Protein AF-A0A7J6IJ84-F1 (afdb_monomer)

Organism: Colletotrichum fructicola (strain Nara gc5) (NCBI:txid1213859)

Sequence (277 aa):
MRTGLDLTNAESTLRRLGTISDIAAVTHVYFVAYTGHGTTPENLVELNSAIVDNALMAVNVLCPNVNFVSLQTGGKGYGMVGHGWPPAPWKETLPRIPEPYASKIFYYAQHYVVARHAAASSWKWAEIRPSFLDLVARFHIHVSLHPEDTNGRAFNVGDGEPVSWQMKWPLVCNYFGLEGVGPQEQATGQAYGIDWLMAQKDSWPVWVAAHGLQPNAMDDVQWDILVTTLATPIRIDYDLTASREIEFCETLEPGKGYTLAFGRLQEANFLPDGRGN

Nearest PDB structures (foldseek):
  2v6g-assembly1_A  TM=8.652E-01  e=2.480E-13  Digitalis lanata
  2v6f-assembly1_A  TM=8.641E-01  e=3.935E-13  Digitalis lanata
  5mlh-assembly1_A  TM=8.598E-01  e=9.351E-13  Plantago major
  6el3-assembly3_B  TM=8.187E-01  e=3.506E-13  Arabidopsis thaliana
  5mlr-assembly1_A-2  TM=8.465E-01  e=1.178E-12  Plantago major

Foldseek 3Di:
DPPDQDLQDLVSLLVVCLPDPPSQVDAEAEAPDADDPPHALLVRLVRRLSSLLSNLVSCVVRHQNHAEYEAEDADCQQHDDPQDHDDDPDEQPHDGDDPPRRSSRSSVSSLVSVVVSVVVDNHFYEYEHEDPFDCRVVLSVLLRVCRVLGGPYYAYDHQDFDDDCQVQQCLLQVLLVHGGHGDDPPDAQDDPDPVVVVVCVVVVQVVLVVQVADNCLPPPDPVVVVSCVVRPPDRHHYDRVSVVVSVNPHHDDRNVRVSVVQVVCCVRRSHHDSPDD

Solvent-accessible surface area (backbone atoms only — not comparable to full-atom values): 16043 Å² total; per-residue (Å²): 130,86,89,70,85,57,38,87,39,48,68,59,31,34,55,55,56,69,68,44,83,68,41,48,70,36,36,71,45,79,47,80,75,81,61,59,86,94,56,55,47,68,54,24,24,54,52,35,29,45,29,52,45,25,49,50,57,31,41,70,72,53,21,83,51,44,48,31,40,39,39,54,64,29,66,63,61,59,24,54,70,93,74,50,71,68,76,63,59,46,47,78,85,58,72,68,55,60,81,86,36,37,83,42,36,30,53,59,43,33,51,51,49,52,52,56,52,39,77,76,48,90,31,39,34,34,38,38,29,42,52,103,44,70,53,49,67,60,46,54,54,52,50,61,76,39,48,92,85,29,49,81,38,64,35,39,44,55,36,56,82,80,77,56,65,64,68,30,42,34,53,54,28,46,66,64,78,39,88,43,75,62,85,60,98,84,70,78,68,68,68,79,61,58,71,61,56,59,71,43,53,89,50,44,63,60,53,32,59,76,61,67,33,44,96,52,51,79,72,82,54,69,60,66,57,54,45,52,61,70,28,47,96,70,76,87,31,70,43,47,62,71,33,42,74,73,67,56,74,75,65,53,62,87,39,44,54,57,55,54,50,50,50,55,30,32,79,66,25,53,38,71,73,67,86,74,133

InterPro domains:
  IPR036291 NAD(P)-binding domain superfamily [SSF51735] (5-181)
  IPR055222 PRISE-like, Rossmann-fold domain [PF22917] (19-131)
  IPR055222 PRISE-like, Rossmann-fold domain [PF22917] (133-220)

Structure (mmCIF, N/CA/C/O backbone):
data_AF-A0A7J6IJ84-F1
#
_entry.id   AF-A0A7J6IJ84-F1
#
loop_
_atom_site.group_PDB
_atom_site.id
_atom_site.type_symbol
_atom_site.label_atom_id
_atom_site.label_alt_id
_atom_site.label_comp_id
_atom_site.label_asym_id
_atom_site.label_entity_id
_atom_site.label_seq_id
_atom_site.pdbx_PDB_ins_code
_atom_site.Cartn_x
_atom_site.Cartn_y
_atom_site.Cartn_z
_atom_site.occupancy
_atom_site.B_iso_or_equiv
_atom_site.auth_seq_id
_atom_site.auth_comp_id
_atom_site.auth_asym_id
_atom_site.auth_atom_id
_atom_site.pdbx_PDB_model_num
ATOM 1 N N . MET A 1 1 ? 0.847 -19.154 17.399 1.00 30.42 1 MET A N 1
ATOM 2 C CA . MET A 1 1 ? 1.884 -19.241 16.345 1.00 30.42 1 MET A CA 1
ATOM 3 C C . MET A 1 1 ? 1.556 -18.204 15.289 1.00 30.42 1 MET A C 1
ATOM 5 O O . MET A 1 1 ? 0.508 -18.324 14.672 1.00 30.42 1 MET A O 1
ATOM 9 N N . ARG A 1 2 ? 2.392 -17.174 15.101 1.00 37.25 2 ARG A N 1
ATOM 10 C CA . ARG A 1 2 ? 2.277 -16.320 13.911 1.00 37.25 2 ARG A CA 1
ATOM 11 C C . ARG A 1 2 ? 2.669 -17.195 12.719 1.00 37.25 2 ARG A C 1
ATOM 13 O O . ARG A 1 2 ? 3.805 -17.641 12.642 1.00 37.25 2 ARG A O 1
ATOM 20 N N . THR A 1 3 ? 1.721 -17.499 11.842 1.00 49.09 3 THR A N 1
ATOM 21 C CA . THR A 1 3 ? 1.915 -18.311 10.625 1.00 49.09 3 THR A CA 1
ATOM 22 C C . THR A 1 3 ? 2.641 -17.547 9.508 1.00 49.09 3 THR A C 1
ATOM 24 O O . THR A 1 3 ? 2.781 -18.066 8.400 1.00 49.09 3 THR A O 1
ATOM 27 N N . GLY A 1 4 ? 3.095 -16.324 9.798 1.00 68.19 4 GLY A N 1
ATOM 28 C CA . GLY A 1 4 ? 3.658 -15.384 8.841 1.00 68.19 4 GLY A CA 1
ATOM 29 C C . GLY A 1 4 ? 5.046 -15.763 8.331 1.00 68.19 4 GLY A C 1
ATOM 30 O O . GLY A 1 4 ? 5.850 -16.391 9.019 1.00 68.19 4 GLY A O 1
ATOM 31 N N . LEU A 1 5 ? 5.303 -15.353 7.094 1.00 86.12 5 LEU A N 1
ATOM 32 C CA . LEU A 1 5 ? 6.609 -15.346 6.455 1.00 86.12 5 LEU A CA 1
ATOM 33 C C . LEU A 1 5 ? 7.442 -14.188 7.025 1.00 86.12 5 LEU A C 1
ATOM 35 O O . LEU A 1 5 ? 7.018 -13.038 6.950 1.00 86.12 5 LEU A O 1
ATOM 39 N N . ASP A 1 6 ? 8.616 -14.488 7.579 1.00 90.50 6 ASP A N 1
ATOM 40 C CA . ASP A 1 6 ? 9.581 -13.465 7.989 1.00 90.50 6 ASP A CA 1
ATOM 41 C C . ASP A 1 6 ? 10.510 -13.125 6.820 1.00 90.50 6 ASP A C 1
ATOM 43 O O . ASP A 1 6 ? 11.394 -13.908 6.467 1.00 90.50 6 ASP A O 1
ATOM 47 N N . LEU A 1 7 ? 10.289 -11.950 6.229 1.00 95.56 7 LEU A N 1
ATOM 48 C CA . LEU A 1 7 ? 11.057 -11.446 5.093 1.00 95.56 7 LEU A CA 1
ATOM 49 C C . LEU A 1 7 ? 12.418 -10.851 5.483 1.00 95.56 7 LEU A C 1
ATOM 51 O O . LEU A 1 7 ? 13.197 -10.488 4.605 1.00 95.56 7 LEU A O 1
ATOM 55 N N . THR A 1 8 ? 12.733 -10.725 6.776 1.00 95.00 8 THR A N 1
ATOM 56 C CA . THR A 1 8 ? 14.011 -10.141 7.226 1.00 95.00 8 THR A CA 1
ATOM 57 C C . THR A 1 8 ? 15.194 -11.096 7.053 1.00 95.00 8 THR A C 1
ATOM 5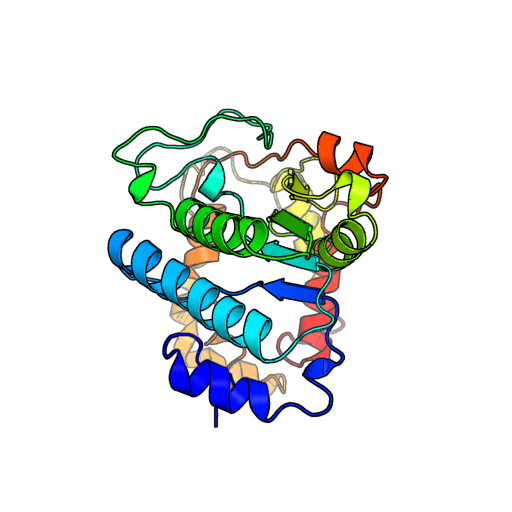9 O O . THR A 1 8 ? 16.344 -10.665 7.069 1.00 95.00 8 THR A O 1
ATOM 62 N N . ASN A 1 9 ? 14.929 -12.386 6.818 1.00 95.12 9 ASN A N 1
ATOM 63 C CA . ASN A 1 9 ? 15.944 -13.405 6.576 1.00 95.12 9 ASN A CA 1
ATOM 64 C C . ASN A 1 9 ? 15.787 -14.012 5.172 1.00 95.12 9 ASN A C 1
ATOM 66 O O . ASN A 1 9 ? 14.796 -14.689 4.888 1.00 95.12 9 ASN A O 1
ATOM 70 N N . ALA A 1 10 ? 16.785 -13.807 4.308 1.00 96.06 10 ALA A N 1
ATOM 71 C CA . ALA A 1 10 ? 16.756 -14.238 2.908 1.00 96.06 10 ALA A CA 1
ATOM 72 C C . ALA A 1 10 ? 16.593 -15.760 2.736 1.00 96.06 10 ALA A C 1
AT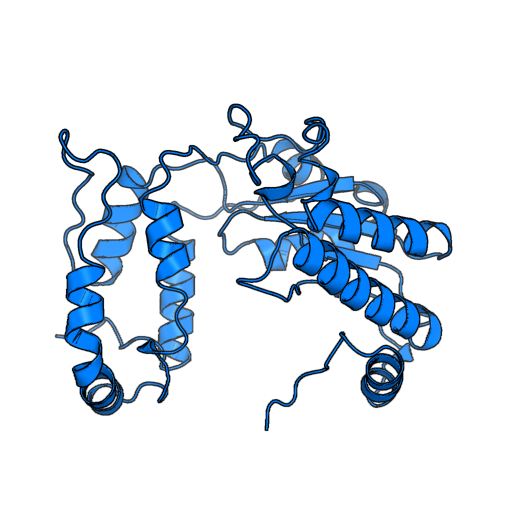OM 74 O O . ALA A 1 10 ? 15.757 -16.217 1.957 1.00 96.06 10 ALA A O 1
ATOM 75 N N . GLU A 1 11 ? 17.353 -16.559 3.492 1.00 95.31 11 GLU A N 1
ATOM 76 C CA . GLU A 1 11 ? 17.317 -18.025 3.399 1.00 95.31 11 GLU A CA 1
ATOM 77 C C . GLU A 1 11 ? 15.962 -18.575 3.859 1.00 95.31 11 GLU A C 1
ATOM 79 O O . GLU A 1 11 ? 15.348 -19.407 3.188 1.00 95.31 11 GLU A O 1
ATOM 84 N N . SER A 1 12 ? 15.459 -18.066 4.986 1.00 94.69 12 SER A N 1
ATOM 85 C CA . SER A 1 12 ? 14.139 -18.418 5.504 1.00 94.69 12 SER A CA 1
ATOM 86 C C . SER A 1 12 ? 13.035 -18.012 4.528 1.00 94.69 12 SER A C 1
ATOM 88 O O . SER A 1 12 ? 12.108 -18.795 4.311 1.00 94.69 12 SER A O 1
ATOM 90 N N . THR A 1 13 ? 13.165 -16.840 3.897 1.00 96.38 13 THR A N 1
ATOM 91 C CA . THR A 1 13 ? 12.233 -16.343 2.876 1.00 96.38 13 THR A CA 1
ATOM 92 C C . THR A 1 13 ? 12.157 -17.301 1.695 1.00 96.38 13 THR A C 1
ATOM 94 O O . THR A 1 13 ? 11.076 -17.810 1.394 1.00 96.38 13 THR A O 1
ATOM 97 N N . LEU A 1 14 ? 13.303 -17.618 1.082 1.00 97.19 14 LEU A N 1
ATOM 98 C CA . LEU A 1 14 ? 13.391 -18.547 -0.045 1.00 97.19 14 LEU A CA 1
ATOM 99 C C . LEU A 1 14 ? 12.825 -19.922 0.323 1.00 97.19 14 LEU A C 1
ATOM 101 O O . LEU A 1 14 ? 11.959 -20.449 -0.373 1.00 97.19 14 LEU A O 1
ATOM 105 N N . ARG A 1 15 ? 13.267 -20.487 1.452 1.00 95.94 15 ARG A N 1
ATOM 106 C CA . ARG A 1 15 ? 12.820 -21.805 1.911 1.00 95.94 15 ARG A CA 1
ATOM 107 C C . ARG A 1 15 ? 11.313 -21.840 2.130 1.00 95.94 15 ARG A C 1
ATOM 109 O O . ARG A 1 15 ? 10.662 -22.789 1.708 1.00 95.94 15 ARG A O 1
ATOM 116 N N . ARG A 1 16 ? 10.748 -20.838 2.811 1.00 95.00 16 ARG A N 1
ATOM 117 C CA . ARG A 1 16 ? 9.328 -20.824 3.180 1.00 95.00 16 ARG A CA 1
ATOM 118 C C . ARG A 1 16 ? 8.436 -20.560 1.973 1.00 95.00 16 ARG A C 1
ATOM 120 O O . ARG A 1 16 ? 7.440 -21.265 1.834 1.00 95.00 16 ARG A O 1
ATOM 127 N N . LEU A 1 17 ? 8.801 -19.633 1.087 1.00 94.88 17 LEU A N 1
ATOM 128 C CA . LEU A 1 17 ? 8.091 -19.441 -0.182 1.00 94.88 17 LEU A CA 1
ATOM 129 C C . LEU A 1 17 ? 8.137 -20.708 -1.047 1.00 94.88 17 LEU A C 1
ATOM 131 O O . LEU A 1 17 ? 7.118 -21.090 -1.611 1.00 94.88 17 LEU A O 1
ATOM 135 N N . GLY A 1 18 ? 9.263 -21.427 -1.055 1.00 95.44 18 GLY A N 1
ATOM 136 C CA . GLY A 1 18 ? 9.404 -22.699 -1.770 1.00 95.44 18 GLY A CA 1
ATOM 137 C C . GLY A 1 18 ? 8.496 -23.829 -1.268 1.00 95.44 18 GLY A C 1
ATOM 138 O O . GLY A 1 18 ? 8.329 -24.823 -1.966 1.00 95.44 18 GLY A O 1
ATOM 139 N N . THR A 1 19 ? 7.886 -23.694 -0.081 1.00 95.19 19 THR A N 1
ATOM 140 C CA . THR A 1 19 ? 6.898 -24.665 0.431 1.00 95.19 19 THR A CA 1
ATOM 141 C C . THR A 1 19 ? 5.471 -24.422 -0.061 1.00 95.19 19 THR A C 1
ATOM 143 O O . THR A 1 19 ? 4.598 -25.249 0.196 1.00 95.19 19 THR A O 1
ATOM 146 N N . ILE A 1 20 ? 5.212 -23.299 -0.736 1.00 94.56 20 ILE A N 1
ATOM 147 C CA . ILE A 1 20 ? 3.881 -22.964 -1.246 1.00 94.56 20 ILE A CA 1
ATOM 148 C C . ILE A 1 20 ? 3.584 -23.846 -2.462 1.00 94.56 20 ILE A C 1
ATOM 150 O O . ILE A 1 20 ? 4.351 -23.879 -3.426 1.00 94.56 20 ILE A O 1
ATOM 154 N N . SER A 1 21 ? 2.465 -24.571 -2.419 1.00 95.81 21 SER A N 1
ATOM 155 C CA . SER A 1 21 ? 1.984 -25.348 -3.563 1.00 95.81 21 SER A CA 1
ATOM 156 C C . SER A 1 21 ? 1.768 -24.436 -4.769 1.00 95.81 21 SER A C 1
ATOM 158 O O . SER A 1 21 ? 1.247 -23.333 -4.625 1.00 95.81 21 SER A O 1
ATOM 160 N N . ASP A 1 22 ? 2.197 -24.892 -5.944 1.00 96.81 22 ASP A N 1
ATOM 161 C CA . ASP A 1 22 ? 2.095 -24.153 -7.207 1.00 96.81 22 ASP A CA 1
ATOM 162 C C . ASP A 1 22 ? 2.795 -22.780 -7.215 1.00 96.81 22 ASP A C 1
ATOM 164 O O . ASP A 1 22 ? 2.470 -21.926 -8.036 1.00 96.81 22 ASP A O 1
ATOM 168 N N . ILE A 1 23 ? 3.813 -22.564 -6.365 1.00 97.31 23 ILE A N 1
ATOM 169 C CA . ILE A 1 23 ? 4.594 -21.310 -6.343 1.00 97.31 23 ILE A CA 1
ATOM 170 C C . ILE A 1 23 ? 5.151 -20.933 -7.727 1.00 97.31 23 ILE A C 1
ATOM 172 O O . ILE A 1 23 ? 5.167 -19.763 -8.099 1.00 97.31 23 ILE A O 1
ATOM 176 N N . ALA A 1 24 ? 5.515 -21.927 -8.541 1.00 98.00 24 ALA A N 1
ATOM 177 C CA . ALA A 1 24 ? 5.997 -21.705 -9.900 1.00 98.00 24 ALA A CA 1
ATOM 178 C C . ALA A 1 24 ? 4.923 -21.153 -10.859 1.00 98.00 24 ALA A C 1
ATOM 180 O O . ALA A 1 24 ? 5.267 -20.574 -11.888 1.00 98.00 24 ALA A O 1
ATOM 181 N N . ALA A 1 25 ? 3.633 -21.314 -10.543 1.00 98.31 25 ALA A N 1
ATOM 182 C CA . ALA A 1 25 ? 2.513 -20.790 -11.324 1.00 98.31 25 ALA A CA 1
ATOM 183 C C . ALA A 1 25 ? 2.189 -19.318 -11.006 1.00 98.31 25 ALA A C 1
ATOM 185 O O . ALA A 1 25 ? 1.337 -18.727 -11.671 1.00 98.31 25 ALA A O 1
ATOM 186 N N . VAL A 1 26 ? 2.849 -18.712 -10.010 1.00 98.38 26 VAL A N 1
ATOM 187 C CA . VAL A 1 26 ? 2.651 -17.298 -9.673 1.00 98.38 26 VAL A CA 1
ATOM 188 C C . VAL A 1 26 ? 3.003 -16.415 -10.868 1.00 98.38 26 VAL A C 1
ATOM 190 O O . VAL A 1 26 ? 4.100 -16.492 -11.415 1.00 98.38 26 VAL A O 1
ATOM 193 N N . THR A 1 27 ? 2.059 -15.549 -11.233 1.00 98.56 27 THR A N 1
ATOM 194 C CA . THR A 1 27 ? 2.197 -14.555 -12.307 1.00 98.56 27 THR A CA 1
ATOM 195 C C . THR A 1 27 ? 2.328 -13.134 -11.762 1.00 98.56 27 THR A C 1
ATOM 197 O O . THR A 1 27 ? 3.072 -12.328 -12.308 1.00 98.56 27 THR A O 1
ATOM 200 N N . HIS A 1 28 ? 1.671 -12.836 -10.643 1.00 98.62 28 HIS A N 1
ATOM 201 C CA . HIS A 1 28 ? 1.602 -11.493 -10.076 1.00 98.62 28 HIS A CA 1
ATOM 202 C C . HIS A 1 28 ? 2.098 -11.489 -8.633 1.00 98.62 28 HIS A C 1
ATOM 204 O O . HIS A 1 28 ? 1.720 -12.351 -7.838 1.00 98.62 28 HIS A O 1
ATOM 210 N N . VAL A 1 29 ? 2.903 -10.489 -8.281 1.00 98.38 29 VAL A N 1
ATOM 211 C CA . VAL A 1 29 ? 3.367 -10.260 -6.908 1.00 98.38 29 VAL A CA 1
ATOM 212 C C . VAL A 1 29 ? 2.874 -8.902 -6.427 1.00 98.38 29 VAL A C 1
ATOM 214 O O . VAL A 1 29 ? 3.169 -7.883 -7.041 1.00 98.38 29 VAL A O 1
ATOM 217 N N . TYR A 1 30 ? 2.164 -8.878 -5.300 1.00 98.31 30 TYR A N 1
ATOM 218 C CA . TYR A 1 30 ? 1.704 -7.650 -4.649 1.00 98.31 30 TYR A CA 1
ATOM 219 C C . TYR A 1 30 ? 2.480 -7.441 -3.349 1.00 98.31 30 TYR A C 1
ATOM 221 O O . TYR A 1 30 ? 2.213 -8.088 -2.337 1.00 98.31 30 TYR A O 1
ATOM 229 N N . PHE A 1 31 ? 3.469 -6.550 -3.376 1.00 98.06 31 PHE A N 1
ATOM 230 C CA . PHE A 1 31 ? 4.281 -6.218 -2.213 1.00 98.06 31 PHE A CA 1
ATOM 231 C C . PHE A 1 31 ? 3.631 -5.077 -1.420 1.00 98.06 31 PHE A C 1
ATOM 233 O O . PHE A 1 31 ? 3.810 -3.899 -1.728 1.00 98.06 31 PHE A O 1
ATOM 240 N N . VAL A 1 32 ? 2.860 -5.450 -0.394 1.00 96.38 32 VAL A N 1
ATOM 241 C CA . VAL A 1 32 ? 2.046 -4.551 0.452 1.00 96.38 32 VAL A CA 1
ATOM 242 C C . VAL A 1 32 ? 2.488 -4.583 1.923 1.00 96.38 32 VAL A C 1
ATOM 244 O O . VAL A 1 32 ? 1.669 -4.585 2.839 1.00 96.38 32 VAL A O 1
ATOM 247 N N . ALA A 1 33 ? 3.800 -4.659 2.162 1.00 94.19 33 ALA A N 1
ATOM 2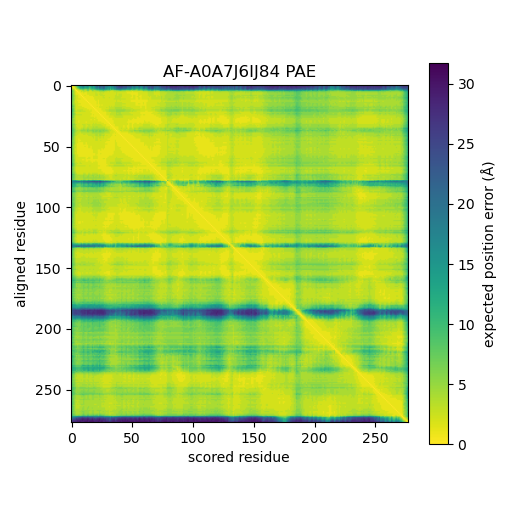48 C CA . ALA A 1 33 ? 4.372 -4.843 3.494 1.00 94.19 33 ALA A CA 1
ATOM 249 C C . ALA A 1 33 ? 5.448 -3.800 3.827 1.00 94.19 33 ALA A C 1
ATOM 251 O O . ALA A 1 33 ? 6.207 -3.356 2.966 1.00 94.19 33 ALA A O 1
ATOM 252 N N . TYR A 1 34 ? 5.540 -3.457 5.112 1.00 94.88 34 TYR A N 1
ATOM 253 C CA . TYR A 1 34 ? 6.659 -2.719 5.690 1.00 94.88 34 TYR A CA 1
ATOM 254 C C . TYR A 1 34 ? 6.896 -3.192 7.134 1.00 94.88 34 TYR A C 1
ATOM 256 O O . TYR A 1 34 ? 6.029 -3.827 7.736 1.00 94.88 34 TYR A O 1
ATOM 264 N N . THR A 1 35 ? 8.068 -2.902 7.693 1.00 94.50 35 THR A N 1
ATOM 265 C CA . THR A 1 35 ? 8.432 -3.246 9.076 1.00 94.50 35 THR A CA 1
ATOM 266 C C . THR A 1 35 ? 9.275 -2.148 9.731 1.00 94.50 35 THR A C 1
ATOM 268 O O . THR A 1 35 ? 9.622 -1.156 9.089 1.00 94.50 35 THR A O 1
ATOM 271 N N . GLY A 1 36 ? 9.596 -2.312 11.018 1.00 92.00 36 GLY A N 1
ATOM 272 C CA . GLY A 1 36 ? 10.430 -1.374 11.777 1.00 92.00 36 GLY A CA 1
ATOM 273 C C . GLY A 1 36 ? 9.679 -0.145 12.298 1.00 92.00 36 GLY A C 1
ATOM 274 O O . GLY A 1 36 ? 10.281 0.903 12.511 1.00 92.00 36 GLY A O 1
ATOM 275 N N . HIS A 1 37 ? 8.359 -0.231 12.493 1.00 87.81 37 HIS A N 1
ATOM 276 C CA . HIS A 1 37 ? 7.605 0.865 13.105 1.00 87.81 37 HIS A CA 1
ATOM 277 C C . HIS A 1 37 ? 8.227 1.264 14.459 1.00 87.81 37 HIS A C 1
ATOM 279 O O . HIS A 1 37 ? 8.562 0.405 15.273 1.00 87.81 37 HIS A O 1
ATOM 285 N N . GLY A 1 38 ? 8.394 2.570 14.686 1.00 85.38 38 GLY A N 1
ATOM 286 C CA . GLY A 1 38 ? 9.000 3.116 15.904 1.00 85.38 38 GLY A CA 1
ATOM 287 C C . GLY A 1 38 ? 10.536 3.130 15.938 1.00 85.38 38 GLY A C 1
ATOM 288 O O . GLY A 1 38 ? 11.101 3.612 16.916 1.00 85.38 38 GLY A O 1
ATOM 289 N N . THR A 1 39 ? 11.232 2.645 14.901 1.00 92.81 39 THR A N 1
ATOM 290 C CA . THR A 1 39 ? 12.703 2.735 14.817 1.00 92.81 39 THR A CA 1
ATOM 291 C C . THR A 1 39 ? 13.178 4.037 14.165 1.00 92.81 39 THR A C 1
ATOM 293 O O . THR A 1 39 ? 12.381 4.858 13.708 1.00 92.81 39 THR A O 1
ATOM 296 N N . THR A 1 40 ? 14.499 4.225 14.084 1.00 94.50 40 THR A N 1
ATOM 297 C CA . THR A 1 40 ? 15.101 5.358 13.369 1.00 94.50 40 THR A CA 1
ATOM 298 C C . THR A 1 40 ? 14.803 5.299 11.862 1.00 94.50 40 THR A C 1
ATOM 300 O O . THR A 1 40 ? 14.569 4.207 11.327 1.00 94.50 40 THR A O 1
ATOM 303 N N . PRO A 1 41 ? 14.824 6.442 11.149 1.00 93.94 41 PRO A N 1
ATOM 304 C CA . PRO A 1 41 ? 14.679 6.455 9.696 1.00 93.94 41 PRO A CA 1
ATOM 305 C C . PRO A 1 41 ? 15.732 5.610 8.969 1.00 93.94 41 PRO A C 1
ATOM 307 O O . PRO A 1 41 ? 15.413 4.956 7.982 1.00 93.94 41 PRO A O 1
ATOM 310 N N . GLU A 1 42 ? 16.961 5.570 9.480 1.00 95.06 42 GLU A N 1
ATOM 311 C CA . GLU A 1 42 ? 18.050 4.765 8.925 1.00 95.06 42 GLU A CA 1
ATOM 312 C C . GLU A 1 42 ? 17.728 3.264 9.022 1.00 95.06 42 GLU A C 1
ATOM 314 O O . GLU A 1 42 ? 17.811 2.550 8.023 1.00 95.06 42 GLU A O 1
ATOM 319 N N . ASN A 1 43 ? 17.240 2.806 10.182 1.00 96.88 43 ASN A N 1
ATOM 320 C CA . ASN A 1 43 ? 16.800 1.420 10.360 1.00 96.88 43 ASN A CA 1
ATOM 321 C C . ASN A 1 43 ? 15.578 1.097 9.492 1.00 96.88 43 ASN A C 1
ATOM 323 O O . ASN A 1 43 ? 15.480 -0.002 8.951 1.00 96.88 43 ASN A O 1
ATOM 327 N N . LEU A 1 44 ? 14.644 2.042 9.332 1.00 96.31 44 LEU A N 1
ATOM 328 C CA . LEU A 1 44 ? 13.504 1.868 8.431 1.00 96.31 44 LEU A CA 1
ATOM 329 C C . LEU A 1 44 ? 13.971 1.656 6.989 1.00 96.31 44 LEU A C 1
ATOM 331 O O . LEU A 1 44 ? 13.440 0.779 6.313 1.00 96.31 44 LEU A O 1
ATOM 335 N N . VAL A 1 45 ? 14.945 2.433 6.516 1.00 97.31 45 VAL A N 1
ATOM 336 C CA . VAL A 1 45 ? 15.514 2.290 5.170 1.00 97.31 45 VAL A CA 1
ATOM 337 C C . VAL A 1 45 ? 16.189 0.932 5.009 1.00 97.31 45 VAL A C 1
ATOM 339 O O . VAL A 1 45 ? 15.884 0.228 4.047 1.00 97.31 45 VAL A O 1
ATOM 342 N N . GLU A 1 46 ? 17.045 0.537 5.952 1.00 98.06 46 GLU A N 1
ATOM 343 C CA . GLU A 1 46 ? 17.745 -0.751 5.923 1.00 98.06 46 GLU A CA 1
ATOM 344 C C . GLU A 1 46 ? 16.760 -1.929 5.898 1.00 98.06 46 GLU A C 1
ATOM 346 O O . GLU A 1 46 ? 16.752 -2.722 4.953 1.00 98.06 46 GLU A O 1
ATOM 351 N N . LEU A 1 47 ? 15.869 -2.000 6.891 1.00 98.06 47 LEU A N 1
ATOM 352 C CA . LEU A 1 47 ? 14.919 -3.101 7.043 1.00 98.06 47 LEU A CA 1
ATOM 353 C C . LEU A 1 47 ? 13.971 -3.203 5.848 1.00 98.06 47 LEU A C 1
ATOM 355 O O . LEU A 1 47 ? 13.762 -4.293 5.317 1.00 98.06 47 LEU A O 1
ATOM 359 N N . ASN A 1 48 ? 13.392 -2.080 5.411 1.00 98.31 48 ASN A N 1
ATOM 360 C CA . ASN A 1 48 ? 12.383 -2.111 4.355 1.00 98.31 48 ASN A CA 1
ATOM 361 C C . ASN A 1 48 ? 12.977 -2.357 2.968 1.00 98.31 48 ASN A C 1
ATOM 363 O O . ASN A 1 48 ? 12.293 -2.937 2.126 1.00 98.31 48 ASN A O 1
ATOM 367 N N . SER A 1 49 ? 14.241 -1.984 2.745 1.00 98.19 49 SER A N 1
ATOM 368 C CA . SER A 1 49 ? 14.982 -2.384 1.543 1.00 98.19 49 SER A CA 1
ATOM 369 C C . SER A 1 49 ? 15.281 -3.881 1.558 1.00 98.19 49 SER A C 1
ATOM 371 O O . SER A 1 49 ? 15.073 -4.552 0.552 1.00 98.19 49 SER A O 1
ATOM 373 N N . ALA A 1 50 ? 15.704 -4.423 2.705 1.00 98.38 50 ALA A N 1
ATOM 374 C CA . ALA A 1 50 ? 16.047 -5.836 2.835 1.00 98.38 50 ALA A CA 1
ATOM 375 C C . ALA A 1 50 ? 14.841 -6.762 2.615 1.00 98.38 50 ALA A C 1
ATOM 377 O O . ALA A 1 50 ? 14.951 -7.738 1.881 1.00 98.38 50 ALA A O 1
ATOM 378 N N . ILE A 1 51 ? 13.671 -6.461 3.194 1.00 98.31 51 ILE A N 1
ATOM 379 C CA . ILE A 1 51 ? 12.497 -7.344 3.049 1.00 98.31 51 ILE A CA 1
ATOM 380 C C . ILE A 1 51 ? 11.994 -7.439 1.603 1.00 98.31 51 ILE A C 1
ATOM 382 O O . ILE A 1 51 ? 11.530 -8.504 1.194 1.00 98.31 51 ILE A O 1
ATOM 386 N N . VAL A 1 52 ? 12.081 -6.352 0.824 1.00 98.44 52 VAL A N 1
ATOM 387 C CA . VAL A 1 52 ? 11.663 -6.364 -0.585 1.00 98.44 52 VAL A CA 1
ATOM 388 C C . VAL A 1 52 ? 12.717 -7.039 -1.459 1.00 98.44 52 VAL A C 1
ATOM 390 O O . VAL A 1 52 ? 12.355 -7.816 -2.339 1.00 98.44 52 VAL A O 1
ATOM 393 N N . ASP A 1 53 ? 14.003 -6.834 -1.166 1.00 98.62 53 ASP A N 1
ATOM 394 C CA . ASP A 1 53 ? 15.109 -7.511 -1.852 1.00 98.62 53 ASP A CA 1
ATOM 395 C C . ASP A 1 53 ? 15.031 -9.030 -1.648 1.00 98.62 53 ASP A C 1
ATOM 397 O O . ASP A 1 53 ? 14.964 -9.794 -2.608 1.00 98.62 53 ASP A O 1
ATOM 401 N N . ASN A 1 54 ? 14.903 -9.473 -0.393 1.00 98.62 54 ASN A N 1
ATOM 402 C CA . ASN A 1 54 ? 14.779 -10.885 -0.031 1.00 98.62 54 ASN A CA 1
ATOM 403 C C . ASN A 1 54 ? 13.570 -11.548 -0.705 1.00 98.62 54 ASN A C 1
ATOM 405 O O . ASN A 1 54 ? 13.678 -12.663 -1.223 1.00 98.62 54 ASN A O 1
ATOM 409 N N . ALA A 1 55 ? 12.422 -10.863 -0.719 1.00 98.06 55 ALA A N 1
ATOM 410 C CA . ALA A 1 55 ? 11.226 -11.356 -1.389 1.00 98.06 55 ALA A CA 1
ATOM 411 C C . ALA A 1 55 ? 11.452 -11.505 -2.900 1.00 98.06 55 ALA A C 1
ATOM 413 O O . ALA A 1 55 ? 11.154 -12.561 -3.456 1.00 98.06 55 ALA A O 1
ATOM 414 N N . LEU A 1 56 ? 12.011 -10.491 -3.568 1.00 98.44 56 LEU A N 1
ATOM 415 C CA . LEU A 1 56 ? 12.216 -10.516 -5.017 1.00 98.44 56 LEU A CA 1
ATOM 416 C C . LEU A 1 56 ? 13.331 -11.465 -5.456 1.00 98.44 56 LEU A C 1
ATOM 418 O O . LEU A 1 56 ? 13.215 -12.082 -6.513 1.00 98.44 56 LEU A O 1
ATOM 422 N N . MET A 1 57 ? 14.376 -11.650 -4.647 1.00 98.31 57 MET A N 1
ATOM 423 C CA . MET A 1 57 ? 15.368 -12.704 -4.867 1.00 98.31 57 MET A CA 1
ATOM 424 C C . MET A 1 57 ? 14.710 -14.085 -4.864 1.00 98.31 57 MET A C 1
ATOM 426 O O . MET A 1 57 ? 14.954 -14.881 -5.769 1.00 98.31 57 MET A O 1
ATOM 430 N N . ALA A 1 58 ? 13.842 -14.364 -3.888 1.00 98.25 58 ALA A N 1
ATOM 431 C CA . ALA A 1 58 ? 13.127 -15.633 -3.822 1.00 98.25 58 ALA A CA 1
ATOM 432 C C . ALA A 1 58 ? 12.130 -15.803 -4.978 1.00 98.25 58 ALA A C 1
ATOM 434 O O . ALA A 1 58 ? 12.095 -16.861 -5.600 1.00 98.25 58 ALA A O 1
ATOM 435 N N . VAL A 1 59 ? 11.366 -14.759 -5.309 1.00 97.81 59 VAL A N 1
ATOM 436 C CA . VAL A 1 59 ? 10.427 -14.756 -6.442 1.00 97.81 59 VAL A CA 1
ATOM 437 C C . VAL A 1 59 ? 11.149 -15.036 -7.760 1.00 97.81 59 VAL A C 1
ATOM 439 O O . VAL A 1 59 ? 10.712 -15.899 -8.514 1.00 97.81 59 VAL A O 1
ATOM 442 N N . ASN A 1 60 ? 12.281 -14.378 -8.018 1.00 97.06 60 ASN A N 1
ATOM 443 C CA . ASN A 1 60 ? 13.050 -14.575 -9.249 1.00 97.06 60 ASN A CA 1
ATOM 444 C C . ASN A 1 60 ? 13.608 -16.005 -9.389 1.00 97.06 60 ASN A C 1
ATOM 446 O O . ASN A 1 60 ? 13.878 -16.445 -10.504 1.00 97.06 60 ASN A O 1
ATOM 450 N N . VAL A 1 61 ? 13.779 -16.732 -8.280 1.00 97.50 61 VAL A N 1
ATOM 451 C CA . VAL A 1 61 ? 14.214 -18.139 -8.282 1.00 97.50 61 VAL A CA 1
ATOM 452 C C . VAL A 1 61 ? 13.031 -19.100 -8.419 1.00 97.50 61 VAL A C 1
ATOM 454 O O . VAL A 1 61 ? 13.125 -20.093 -9.136 1.00 97.50 61 VAL A O 1
ATOM 457 N N . LEU A 1 62 ? 11.934 -18.840 -7.707 1.00 98.12 62 LEU A N 1
ATOM 458 C CA . LEU A 1 62 ? 10.843 -19.800 -7.526 1.00 98.12 62 LEU A CA 1
ATOM 459 C C . LEU A 1 62 ? 9.697 -19.636 -8.528 1.00 98.12 62 LEU A C 1
ATOM 461 O O . LEU A 1 62 ? 8.970 -20.598 -8.770 1.00 98.12 62 LEU A O 1
ATOM 465 N N . CYS A 1 63 ? 9.521 -18.441 -9.090 1.00 98.19 63 CYS A N 1
ATOM 466 C CA . CYS A 1 63 ? 8.327 -18.059 -9.836 1.00 98.19 63 CYS A CA 1
ATOM 467 C C . CYS A 1 63 ? 8.684 -17.668 -11.284 1.00 98.19 63 CYS A C 1
ATOM 469 O O . CYS A 1 63 ? 8.662 -16.485 -11.631 1.00 98.19 63 CYS A O 1
ATOM 471 N N . PRO A 1 64 ? 9.004 -18.636 -12.165 1.00 97.56 64 PRO A N 1
ATOM 472 C CA . PRO A 1 64 ? 9.439 -18.350 -13.537 1.00 97.56 64 PRO A CA 1
ATOM 473 C C . PRO A 1 64 ? 8.354 -17.698 -14.409 1.00 97.56 64 PRO A C 1
ATOM 475 O O . PRO A 1 64 ? 8.673 -17.139 -15.454 1.00 97.56 64 PRO A O 1
ATOM 478 N N . ASN A 1 65 ? 7.084 -17.768 -13.995 1.00 98.00 65 ASN A N 1
ATOM 479 C CA . ASN A 1 65 ? 5.941 -17.228 -14.732 1.00 98.00 65 ASN A CA 1
ATOM 480 C C . ASN A 1 65 ? 5.534 -15.814 -14.293 1.00 98.00 65 ASN A C 1
ATOM 482 O O . ASN A 1 65 ? 4.523 -15.300 -14.779 1.00 98.00 65 ASN A O 1
ATOM 486 N N . VAL A 1 66 ? 6.286 -15.178 -13.387 1.00 98.50 66 VAL A N 1
ATOM 487 C CA . VAL A 1 66 ? 5.975 -13.811 -12.958 1.00 98.50 66 VAL A CA 1
ATOM 488 C C . VAL A 1 66 ? 6.059 -12.867 -14.146 1.00 98.50 66 VAL A C 1
ATOM 490 O O . VAL A 1 66 ? 7.056 -12.833 -14.864 1.00 98.50 66 VAL A O 1
ATOM 493 N N . ASN A 1 67 ? 4.997 -12.091 -14.332 1.00 97.94 67 ASN A N 1
ATOM 494 C CA . ASN A 1 67 ? 4.869 -11.084 -15.373 1.00 97.94 67 ASN A CA 1
ATOM 495 C C . ASN A 1 67 ? 4.674 -9.673 -14.798 1.00 97.94 67 ASN A C 1
ATOM 497 O O . ASN A 1 67 ? 4.969 -8.707 -15.503 1.00 97.94 67 ASN A O 1
ATOM 501 N N . PHE A 1 68 ? 4.251 -9.543 -13.534 1.00 98.75 68 PHE A N 1
ATOM 502 C CA . PHE A 1 68 ? 4.006 -8.249 -12.908 1.00 98.75 68 PHE A CA 1
ATOM 503 C C . PHE A 1 68 ? 4.346 -8.220 -11.414 1.00 98.75 68 PHE A C 1
ATOM 505 O O . PHE A 1 68 ? 3.964 -9.108 -10.648 1.00 98.75 68 PHE A O 1
ATOM 512 N N . VAL A 1 69 ? 5.000 -7.142 -10.981 1.00 98.75 69 VAL A N 1
ATOM 513 C CA . VAL A 1 69 ? 5.259 -6.829 -9.572 1.00 98.75 69 VAL A CA 1
ATOM 514 C C . VAL A 1 69 ? 4.663 -5.471 -9.228 1.00 98.75 69 VAL A C 1
ATOM 516 O O . VAL A 1 69 ? 4.984 -4.446 -9.816 1.00 98.75 69 VAL A O 1
ATOM 519 N N . SER A 1 70 ? 3.819 -5.444 -8.213 1.00 98.62 70 SER A N 1
ATOM 520 C CA . SER A 1 70 ? 3.228 -4.229 -7.687 1.00 98.62 70 SER A CA 1
ATOM 521 C C . SER A 1 70 ? 3.863 -3.870 -6.347 1.00 98.62 70 SER A C 1
ATOM 523 O O . SER A 1 70 ? 3.819 -4.675 -5.419 1.00 98.62 70 SER A O 1
ATOM 525 N N . LEU A 1 71 ? 4.373 -2.647 -6.206 1.00 98.75 71 LEU A N 1
ATOM 526 C CA . LEU A 1 71 ? 4.930 -2.128 -4.955 1.00 98.75 71 LEU A CA 1
ATOM 527 C C . LEU A 1 71 ? 3.985 -1.096 -4.338 1.00 98.75 71 LEU A C 1
ATOM 529 O O . LEU A 1 71 ? 3.725 -0.070 -4.959 1.00 98.75 71 LEU A O 1
ATOM 533 N N . GLN A 1 72 ? 3.517 -1.312 -3.108 1.00 98.38 72 GLN A N 1
ATOM 534 C CA . GLN A 1 72 ? 2.808 -0.272 -2.360 1.00 98.38 72 GLN A CA 1
ATOM 535 C C . GLN A 1 72 ? 3.788 0.567 -1.532 1.00 98.38 72 GLN A C 1
ATOM 537 O O . GLN A 1 72 ? 4.516 0.037 -0.695 1.00 98.38 72 GLN A O 1
ATOM 542 N N . THR A 1 73 ? 3.760 1.883 -1.730 1.00 96.62 73 THR A N 1
ATOM 543 C CA . THR A 1 73 ? 4.469 2.872 -0.906 1.00 96.62 73 THR A CA 1
ATOM 544 C C . THR A 1 73 ? 3.449 3.754 -0.175 1.00 96.62 73 THR A C 1
ATOM 546 O O . THR A 1 73 ? 2.733 3.265 0.699 1.00 96.62 73 THR A O 1
ATOM 549 N N . GLY A 1 74 ? 3.352 5.046 -0.502 1.00 94.00 74 GLY A N 1
ATOM 550 C CA . GLY A 1 74 ? 2.358 5.955 0.063 1.00 94.00 74 GLY A CA 1
ATOM 551 C C . GLY A 1 74 ? 2.801 7.412 0.119 1.00 94.00 74 GLY A C 1
ATOM 552 O O . GLY A 1 74 ? 3.839 7.806 -0.418 1.00 94.00 74 GLY A O 1
ATOM 553 N N . GLY A 1 75 ? 2.006 8.213 0.831 1.00 91.12 75 GLY A N 1
ATOM 554 C CA . GLY A 1 75 ? 2.142 9.669 0.886 1.00 91.12 75 GLY A CA 1
ATOM 555 C C . GLY A 1 75 ? 3.523 10.181 1.289 1.00 91.12 75 GLY A C 1
ATOM 556 O O . GLY A 1 75 ? 3.967 11.172 0.725 1.00 91.12 75 GLY A O 1
ATOM 557 N N . LYS A 1 76 ? 4.263 9.486 2.171 1.00 90.31 76 LYS A N 1
ATOM 558 C CA . LYS A 1 76 ? 5.623 9.908 2.584 1.00 90.31 76 LYS A CA 1
ATOM 559 C C . LYS A 1 76 ? 6.629 9.991 1.421 1.00 90.31 76 LYS A C 1
ATOM 561 O O . LYS A 1 76 ? 7.715 10.526 1.588 1.00 90.31 76 LYS A O 1
ATOM 566 N N . GLY A 1 77 ? 6.286 9.490 0.231 1.00 91.81 77 GLY A N 1
ATOM 567 C CA . GLY A 1 77 ? 7.080 9.705 -0.979 1.00 91.81 77 GLY A CA 1
ATOM 568 C C . GLY A 1 77 ? 7.099 11.169 -1.437 1.00 91.81 77 GLY A C 1
ATOM 569 O O . GLY A 1 77 ? 8.040 11.574 -2.116 1.00 91.81 77 GLY A O 1
ATOM 570 N N . TYR A 1 78 ? 6.104 11.967 -1.041 1.00 93.44 78 TYR A N 1
ATOM 571 C CA . TYR A 1 78 ? 5.987 13.390 -1.373 1.00 93.44 78 TYR A CA 1
ATOM 572 C C . TYR A 1 78 ? 6.635 14.315 -0.341 1.00 93.44 78 TYR A C 1
ATOM 574 O O . TYR A 1 78 ? 6.925 15.467 -0.652 1.00 93.44 78 TYR A O 1
ATOM 582 N N . GLY A 1 79 ? 6.853 13.840 0.885 1.00 84.12 79 GLY A N 1
ATOM 583 C CA . GLY A 1 79 ? 7.344 14.655 1.991 1.00 84.12 79 GLY A CA 1
ATOM 584 C C . GLY A 1 79 ? 7.357 13.917 3.327 1.00 84.12 79 GLY A C 1
ATOM 585 O O . GLY A 1 79 ? 7.112 12.715 3.383 1.00 84.12 79 GLY A O 1
ATOM 586 N N . MET A 1 80 ? 7.599 14.668 4.409 1.00 74.31 80 MET A N 1
ATOM 587 C CA . MET A 1 80 ? 7.858 14.181 5.780 1.00 74.31 80 MET A CA 1
ATOM 588 C C . MET A 1 80 ? 9.280 13.634 5.992 1.00 74.31 80 MET A C 1
ATOM 590 O O . MET A 1 80 ? 10.046 13.477 5.060 1.00 74.31 80 MET A O 1
ATOM 594 N N . VAL A 1 81 ? 9.653 13.407 7.256 1.00 71.56 81 VAL A N 1
ATOM 595 C CA . VAL A 1 81 ? 11.031 13.292 7.774 1.00 71.56 81 VAL A CA 1
ATOM 596 C C . VAL A 1 81 ? 11.766 14.634 7.767 1.00 71.56 81 VAL A C 1
ATOM 598 O O . VAL A 1 81 ? 12.783 14.818 7.119 1.00 71.56 81 VAL A O 1
ATOM 601 N N . GLY A 1 82 ? 11.233 15.609 8.510 1.00 77.56 82 GLY A N 1
ATOM 602 C CA . GLY A 1 82 ? 11.925 16.873 8.802 1.00 77.56 82 GLY A CA 1
ATOM 603 C C . GLY A 1 82 ? 11.966 17.912 7.674 1.00 77.56 82 GLY A C 1
ATOM 604 O O . GLY A 1 82 ? 12.436 19.017 7.924 1.00 77.56 82 GLY A O 1
ATOM 605 N N . HIS A 1 83 ? 11.460 17.598 6.474 1.00 85.69 83 HIS A N 1
ATOM 606 C CA . HIS A 1 83 ? 11.410 18.533 5.337 1.00 85.69 83 HIS A CA 1
ATOM 607 C C . HIS A 1 83 ? 10.073 19.287 5.193 1.00 85.69 83 HIS A C 1
ATOM 609 O O . HIS A 1 83 ? 10.020 20.349 4.581 1.00 85.69 83 HIS A O 1
ATOM 615 N N . GLY A 1 84 ? 8.990 18.749 5.762 1.00 86.69 84 GLY A N 1
ATOM 616 C CA . GLY A 1 84 ? 7.629 19.238 5.528 1.00 86.69 84 GLY A CA 1
ATOM 617 C C . GLY A 1 84 ? 6.967 18.586 4.312 1.00 86.69 84 GLY A C 1
ATOM 618 O O . GLY A 1 84 ? 7.428 17.553 3.822 1.00 86.69 84 GLY A O 1
ATOM 619 N N . TRP A 1 85 ? 5.853 19.167 3.874 1.00 89.19 85 TRP A N 1
ATOM 620 C CA . TRP A 1 85 ? 4.990 18.636 2.819 1.00 89.19 85 TRP A CA 1
ATOM 621 C C . TRP A 1 85 ? 4.802 19.664 1.698 1.00 89.19 85 TRP A C 1
ATOM 623 O O . TRP A 1 85 ? 4.721 20.858 1.998 1.00 89.19 85 TRP A O 1
ATOM 633 N N . PRO A 1 86 ? 4.712 19.237 0.426 1.00 91.38 86 PRO A N 1
ATOM 634 C CA . PRO A 1 86 ? 4.452 20.146 -0.680 1.00 91.38 86 PRO A CA 1
ATOM 635 C C . PRO A 1 86 ? 2.982 20.604 -0.687 1.00 91.38 86 PRO A C 1
ATOM 637 O O . PRO A 1 86 ? 2.126 19.959 -0.068 1.00 91.38 86 PRO A O 1
ATOM 640 N N . PRO A 1 87 ? 2.658 21.692 -1.411 1.00 91.31 87 PRO A N 1
ATOM 641 C CA . PRO A 1 87 ? 1.276 22.094 -1.634 1.00 91.31 87 PRO A CA 1
ATOM 642 C C . PRO A 1 87 ? 0.475 20.970 -2.299 1.00 91.31 87 PRO A C 1
ATOM 644 O O . PRO A 1 87 ? 0.946 20.331 -3.239 1.00 91.31 87 PRO A O 1
ATOM 647 N N . ALA A 1 88 ? -0.740 20.747 -1.810 1.00 92.19 88 ALA A N 1
ATOM 648 C CA . ALA A 1 88 ? -1.727 19.889 -2.454 1.00 92.19 88 ALA A CA 1
ATOM 649 C C . ALA A 1 88 ? -2.299 20.549 -3.736 1.00 92.19 88 ALA A C 1
ATOM 651 O O . ALA A 1 88 ? -2.391 21.781 -3.779 1.00 92.19 88 ALA A O 1
ATOM 652 N N . PRO A 1 89 ? -2.740 19.767 -4.744 1.00 94.44 89 PRO A N 1
ATOM 653 C CA . PRO A 1 89 ? -2.736 18.304 -4.773 1.00 94.44 89 PRO A CA 1
ATOM 654 C C . PRO A 1 89 ? -1.356 17.714 -5.105 1.00 94.44 89 PRO A C 1
ATOM 656 O O . PRO A 1 89 ? -0.577 18.272 -5.877 1.00 94.44 89 PRO A O 1
ATOM 659 N N . TRP A 1 90 ? -1.046 16.563 -4.512 1.00 94.88 90 TRP A N 1
ATOM 660 C CA . TRP A 1 90 ? 0.210 15.854 -4.721 1.00 94.88 90 TRP A CA 1
ATOM 661 C C . TRP A 1 90 ? 0.139 15.007 -5.980 1.00 94.88 90 TRP A C 1
ATOM 663 O O . TRP A 1 90 ? -0.681 14.097 -6.075 1.00 94.88 90 TRP A O 1
ATOM 673 N N . LYS A 1 91 ? 1.034 15.289 -6.925 1.00 96.44 91 LYS A N 1
ATOM 674 C CA . LYS A 1 91 ? 1.144 14.585 -8.202 1.00 96.44 91 LYS A CA 1
ATOM 675 C C . LYS A 1 91 ? 2.383 13.704 -8.230 1.00 96.44 91 LYS A C 1
ATOM 677 O O . LYS A 1 91 ? 3.429 14.089 -7.715 1.00 96.44 91 LYS A O 1
ATOM 682 N N . GLU A 1 92 ? 2.305 12.550 -8.878 1.00 97.19 92 GLU A N 1
ATOM 683 C CA . GLU A 1 92 ? 3.383 11.557 -8.947 1.00 97.19 92 GLU A CA 1
ATOM 684 C C . GLU A 1 92 ? 4.653 12.098 -9.609 1.00 97.19 92 GLU A C 1
ATOM 686 O O . GLU A 1 92 ? 5.747 11.614 -9.318 1.00 97.19 92 GLU A O 1
ATOM 691 N N . THR A 1 93 ? 4.500 13.127 -10.450 1.00 96.50 93 THR A N 1
ATOM 692 C CA . THR A 1 93 ? 5.577 13.860 -11.128 1.00 96.50 93 THR A CA 1
ATOM 693 C C . THR A 1 93 ? 6.285 14.883 -10.239 1.00 96.50 93 THR A C 1
ATOM 695 O O . THR A 1 93 ? 7.228 15.523 -10.703 1.00 96.50 93 THR A O 1
ATOM 698 N N . LEU A 1 94 ? 5.831 15.099 -8.998 1.00 96.12 94 LEU A N 1
ATOM 699 C CA . LEU A 1 94 ? 6.548 15.953 -8.054 1.00 96.12 94 LEU A CA 1
ATOM 700 C C . LEU A 1 94 ? 7.967 15.404 -7.831 1.00 96.12 94 LEU A C 1
ATOM 702 O O . LEU A 1 94 ? 8.146 14.187 -7.712 1.00 96.12 94 LEU A O 1
ATOM 706 N N . PRO A 1 95 ? 8.986 16.282 -7.768 1.00 94.75 95 PRO A N 1
ATOM 707 C CA . PRO A 1 95 ? 10.337 15.843 -7.474 1.00 94.75 95 PRO A CA 1
ATOM 708 C C . PRO A 1 95 ? 10.390 15.242 -6.069 1.00 94.75 95 PRO A C 1
ATOM 710 O O . PRO A 1 95 ? 9.642 15.632 -5.169 1.00 94.75 95 PRO A O 1
ATOM 713 N N . ARG A 1 96 ? 11.324 14.313 -5.871 1.00 94.81 96 ARG A N 1
ATOM 714 C CA . ARG A 1 96 ? 11.658 13.842 -4.527 1.00 94.81 96 ARG A CA 1
ATOM 715 C C . ARG A 1 96 ? 12.157 15.012 -3.682 1.00 94.81 96 ARG A C 1
ATOM 717 O O . ARG A 1 96 ? 12.758 15.952 -4.206 1.00 94.81 96 ARG A O 1
ATOM 724 N N . ILE A 1 97 ? 11.938 14.925 -2.374 1.00 94.38 97 ILE A N 1
ATOM 725 C CA . ILE A 1 97 ? 12.504 15.892 -1.427 1.00 94.38 97 ILE A CA 1
ATOM 726 C C . ILE A 1 97 ? 14.045 15.873 -1.498 1.00 94.38 97 ILE A C 1
ATOM 728 O O . ILE A 1 97 ? 14.614 14.856 -1.898 1.00 94.38 97 ILE A O 1
ATOM 732 N N . PRO A 1 98 ? 14.742 16.968 -1.146 1.00 95.00 98 PRO A N 1
ATOM 733 C CA . PRO A 1 98 ? 16.199 17.038 -1.217 1.00 95.00 98 PRO A CA 1
ATOM 734 C C . PRO A 1 98 ? 16.891 16.275 -0.075 1.00 95.00 98 PRO A C 1
ATOM 736 O O . PRO A 1 98 ? 16.301 15.970 0.966 1.00 95.00 98 PRO A O 1
ATOM 739 N N . GLU A 1 99 ? 18.187 16.009 -0.241 1.00 95.38 99 GLU A N 1
ATOM 740 C CA . GLU A 1 99 ? 19.047 15.560 0.860 1.00 95.38 99 GLU A CA 1
ATOM 741 C C . GLU A 1 99 ? 19.207 16.658 1.933 1.00 95.38 99 GLU A C 1
ATOM 743 O O . GLU A 1 99 ? 19.148 17.847 1.603 1.00 95.38 99 GLU A O 1
ATOM 748 N N . PRO A 1 100 ? 19.408 16.298 3.218 1.00 94.06 100 PRO A N 1
ATOM 749 C CA . PRO A 1 100 ? 19.605 14.944 3.760 1.00 94.06 100 PRO A CA 1
ATOM 750 C C . PRO A 1 100 ? 18.295 14.215 4.127 1.00 94.06 100 PRO A C 1
ATOM 752 O O . PRO A 1 100 ? 18.309 13.255 4.897 1.00 94.06 100 PRO A O 1
ATOM 755 N N . TYR A 1 101 ? 17.139 14.719 3.684 1.00 94.69 101 TYR A N 1
ATOM 756 C CA . TYR A 1 101 ? 15.834 14.157 4.044 1.00 94.69 101 TYR A CA 1
ATOM 757 C C . TYR A 1 101 ? 15.449 12.983 3.143 1.00 94.69 101 TYR A C 1
ATOM 759 O O . TYR A 1 101 ? 14.865 12.011 3.615 1.00 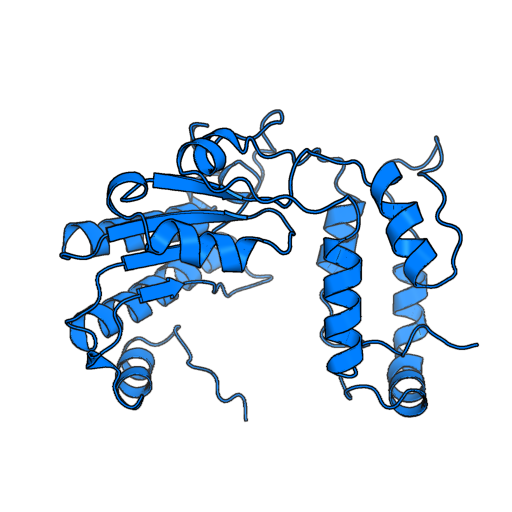94.69 101 TYR A O 1
ATOM 767 N N . ALA A 1 102 ? 15.808 13.056 1.858 1.00 94.88 102 ALA A N 1
ATOM 768 C CA . ALA A 1 102 ? 15.474 12.043 0.861 1.00 94.88 102 ALA A CA 1
ATOM 769 C C . ALA A 1 102 ? 15.980 10.647 1.24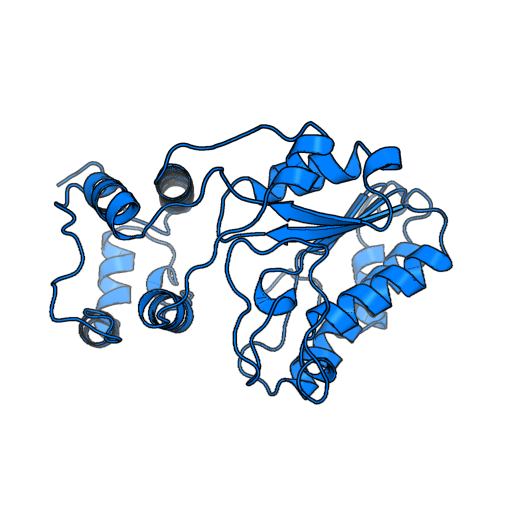4 1.00 94.88 102 ALA A C 1
ATOM 771 O O . ALA A 1 102 ? 15.216 9.682 1.217 1.00 94.88 102 ALA A O 1
ATOM 772 N N . SER A 1 103 ? 17.240 10.547 1.670 1.00 94.94 103 SER A N 1
ATOM 773 C CA . SER A 1 103 ? 17.871 9.295 2.105 1.00 94.94 103 SER A CA 1
ATOM 774 C C . SER A 1 103 ? 17.201 8.630 3.311 1.00 94.94 103 SER A C 1
ATOM 776 O O . SER A 1 103 ? 17.462 7.462 3.579 1.00 94.94 103 SER A O 1
ATOM 778 N N . LYS A 1 104 ? 16.301 9.331 4.010 1.00 95.62 104 LYS A N 1
ATOM 779 C CA . LYS A 1 104 ? 15.552 8.820 5.165 1.00 95.62 104 LYS A CA 1
ATOM 780 C C . LYS A 1 104 ? 14.161 8.286 4.811 1.00 95.62 104 LYS A C 1
ATOM 782 O O . LYS A 1 104 ? 13.454 7.772 5.679 1.00 95.62 104 LYS A O 1
ATOM 787 N N . ILE A 1 105 ? 13.744 8.407 3.551 1.00 95.50 105 ILE A N 1
ATOM 788 C CA . ILE A 1 105 ? 12.463 7.894 3.062 1.00 95.50 105 ILE A CA 1
ATOM 789 C C . ILE A 1 105 ? 12.654 6.471 2.546 1.00 95.50 105 ILE A C 1
ATOM 791 O O . ILE A 1 105 ? 13.102 6.249 1.421 1.00 95.50 105 ILE A O 1
ATOM 795 N N . PHE A 1 106 ? 12.248 5.481 3.341 1.00 96.94 106 PHE A N 1
ATOM 796 C CA . PHE A 1 106 ? 12.390 4.075 2.951 1.00 96.94 106 PHE A CA 1
ATOM 797 C C . PHE A 1 106 ? 11.596 3.697 1.687 1.00 96.94 106 PHE A C 1
ATOM 799 O O . PHE A 1 106 ? 11.992 2.768 0.988 1.00 96.94 106 PHE A O 1
ATOM 806 N N . TYR A 1 107 ? 10.542 4.441 1.325 1.00 97.44 107 TYR A N 1
ATOM 807 C CA . TYR A 1 107 ? 9.831 4.243 0.054 1.00 97.44 107 TYR A CA 1
ATOM 808 C C . TYR A 1 107 ? 10.737 4.447 -1.163 1.00 97.44 107 TYR A C 1
ATOM 810 O O . TYR A 1 107 ? 10.626 3.713 -2.142 1.00 97.44 107 TYR A O 1
ATOM 818 N N . TYR A 1 108 ? 11.669 5.405 -1.103 1.00 97.44 108 TYR A N 1
ATOM 819 C CA . TYR A 1 108 ? 12.631 5.622 -2.183 1.00 97.44 108 TYR A CA 1
ATOM 820 C C . TYR A 1 108 ? 13.576 4.432 -2.319 1.00 97.44 108 TYR A C 1
ATOM 822 O O . TYR A 1 108 ? 13.870 4.010 -3.436 1.00 97.44 108 TYR A O 1
ATOM 830 N N . ALA A 1 109 ? 14.011 3.872 -1.191 1.00 97.56 109 ALA A N 1
ATOM 831 C CA . ALA A 1 109 ? 14.888 2.713 -1.170 1.00 97.56 109 ALA A CA 1
ATOM 832 C C . ALA A 1 109 ? 14.177 1.451 -1.691 1.00 97.56 109 ALA A C 1
ATOM 834 O O . ALA A 1 109 ? 14.708 0.781 -2.575 1.00 97.56 109 ALA A O 1
ATOM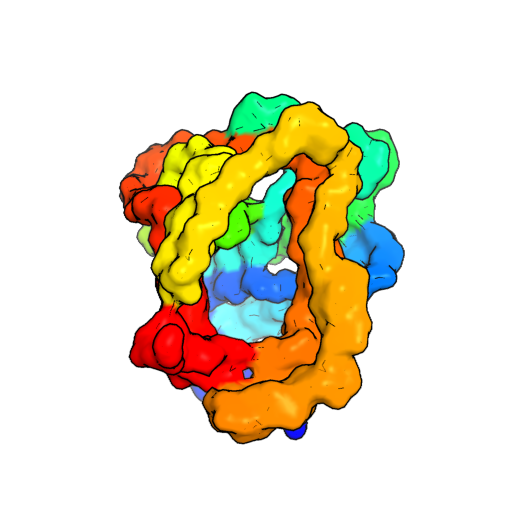 835 N N . GLN A 1 110 ? 12.934 1.194 -1.263 1.00 98.25 110 GLN A N 1
ATOM 836 C CA . GLN A 1 110 ? 12.109 0.108 -1.809 1.00 98.25 110 GLN A CA 1
ATOM 837 C C . GLN A 1 110 ? 11.899 0.251 -3.319 1.00 98.25 110 GLN A C 1
ATOM 839 O O . GLN A 1 110 ? 12.124 -0.704 -4.059 1.00 98.25 110 GLN A O 1
ATOM 844 N N . HIS A 1 111 ? 11.539 1.451 -3.789 1.00 98.19 111 HIS A N 1
ATOM 845 C CA . HIS A 1 111 ? 11.395 1.740 -5.216 1.00 98.19 111 HIS A CA 1
ATOM 846 C C . HIS A 1 111 ? 12.674 1.388 -5.987 1.00 98.19 111 HIS A C 1
ATOM 848 O O . HIS A 1 111 ? 12.605 0.730 -7.022 1.00 98.19 111 HIS A O 1
ATOM 854 N N . TYR A 1 112 ? 13.849 1.787 -5.488 1.00 98.06 112 TYR A N 1
ATOM 855 C CA . TYR A 1 112 ? 15.118 1.477 -6.149 1.00 98.06 112 TYR A CA 1
ATOM 856 C C . TYR A 1 112 ? 15.434 -0.020 -6.179 1.00 98.06 112 TYR A C 1
ATOM 858 O O . TYR A 1 112 ? 15.941 -0.507 -7.190 1.00 98.06 112 TYR A O 1
ATOM 866 N N . VAL A 1 113 ? 15.123 -0.760 -5.111 1.00 98.69 113 VAL A N 1
ATOM 867 C CA . VAL A 1 113 ? 15.295 -2.218 -5.093 1.00 98.69 113 VAL A CA 1
ATOM 868 C C . VAL A 1 113 ? 14.402 -2.879 -6.144 1.00 98.69 113 VAL A C 1
ATOM 870 O O . VAL A 1 113 ? 14.905 -3.652 -6.960 1.00 98.69 113 VAL A O 1
ATOM 873 N N . VAL A 1 114 ? 13.110 -2.535 -6.194 1.00 98.62 114 VAL A N 1
ATOM 874 C CA . VAL A 1 114 ? 12.188 -3.099 -7.195 1.00 98.62 114 VAL A CA 1
ATOM 875 C C . VAL A 1 114 ? 12.630 -2.736 -8.611 1.00 98.62 114 VAL A C 1
ATOM 877 O O . VAL A 1 114 ? 12.725 -3.623 -9.455 1.00 98.62 114 VAL A O 1
ATOM 880 N N . ALA A 1 115 ? 12.986 -1.473 -8.863 1.00 98.44 115 ALA A N 1
ATOM 881 C CA . ALA A 1 115 ? 13.472 -1.024 -10.166 1.00 98.44 115 ALA A CA 1
ATOM 882 C C . ALA A 1 115 ? 14.733 -1.786 -10.615 1.00 98.44 115 ALA A C 1
ATOM 884 O O . ALA A 1 115 ? 14.839 -2.172 -11.780 1.00 98.44 115 ALA A O 1
ATOM 885 N N . ARG A 1 116 ? 15.673 -2.052 -9.694 1.00 98.38 116 ARG A N 1
ATOM 886 C CA . ARG A 1 116 ? 16.877 -2.852 -9.971 1.00 98.38 116 ARG A CA 1
ATOM 887 C C . ARG A 1 116 ? 16.526 -4.290 -10.352 1.00 98.38 116 ARG A C 1
ATOM 889 O O . ARG A 1 116 ? 17.090 -4.810 -11.310 1.00 98.38 116 ARG A O 1
ATOM 896 N N . HIS A 1 117 ? 15.616 -4.932 -9.621 1.00 98.62 117 HIS A N 1
ATOM 897 C CA . HIS A 1 117 ? 15.155 -6.280 -9.957 1.00 98.62 117 HIS A CA 1
ATOM 898 C C . HIS A 1 117 ? 14.415 -6.315 -11.296 1.00 98.62 117 HIS A C 1
ATOM 900 O O . HIS A 1 117 ? 14.693 -7.194 -12.111 1.00 98.62 117 HIS A O 1
ATOM 906 N N . ALA A 1 118 ? 13.537 -5.343 -11.548 1.00 98.00 118 ALA A N 1
ATOM 907 C CA . ALA A 1 118 ? 12.782 -5.226 -12.791 1.00 98.00 118 ALA A CA 1
ATOM 908 C C . ALA A 1 118 ? 13.712 -5.088 -14.003 1.00 98.00 118 ALA A C 1
ATOM 910 O O . ALA A 1 118 ? 13.527 -5.768 -15.003 1.00 98.00 118 ALA A O 1
ATOM 911 N N . ALA A 1 119 ? 14.764 -4.268 -13.894 1.00 97.75 119 ALA A N 1
ATOM 912 C CA . ALA A 1 119 ? 15.752 -4.084 -14.958 1.00 97.75 119 ALA A CA 1
ATOM 913 C C . ALA A 1 119 ? 16.522 -5.371 -15.316 1.00 97.75 119 ALA A C 1
ATOM 915 O O . ALA A 1 119 ? 17.037 -5.488 -16.426 1.00 97.75 119 ALA A O 1
ATOM 916 N N . ALA A 1 120 ? 16.603 -6.327 -14.387 1.00 96.81 120 ALA A N 1
ATOM 917 C CA . ALA A 1 120 ? 17.244 -7.627 -14.576 1.00 96.81 120 ALA A CA 1
ATOM 918 C C . ALA A 1 120 ? 16.246 -8.766 -14.865 1.00 96.81 120 ALA A C 1
ATOM 920 O O . ALA A 1 120 ? 16.648 -9.927 -14.915 1.00 96.81 120 ALA A O 1
ATOM 921 N N . SER A 1 121 ? 14.958 -8.452 -15.028 1.00 96.38 121 SER A N 1
ATOM 922 C CA . SER A 1 121 ? 13.877 -9.431 -15.172 1.00 96.38 121 SER A CA 1
ATOM 923 C C . SER A 1 121 ? 13.026 -9.145 -16.415 1.00 96.38 121 SER A C 1
ATOM 925 O O . SER A 1 121 ? 13.139 -8.094 -17.040 1.00 96.38 121 SER A O 1
ATOM 927 N N . SER A 1 122 ? 12.166 -10.091 -16.800 1.00 95.25 122 SER A N 1
ATOM 928 C CA . SER A 1 122 ? 11.195 -9.910 -17.893 1.00 95.25 122 SER A CA 1
ATOM 929 C C . SER A 1 122 ? 9.865 -9.304 -17.432 1.00 95.25 122 SER A C 1
ATOM 931 O O . SER A 1 122 ? 9.105 -8.794 -18.259 1.00 95.25 122 SER A O 1
ATOM 933 N N . TRP A 1 123 ? 9.570 -9.373 -16.131 1.00 98.12 123 TRP A N 1
ATOM 934 C CA . TRP A 1 123 ? 8.332 -8.859 -15.563 1.00 98.12 123 TRP A CA 1
ATOM 935 C C . TRP A 1 123 ? 8.297 -7.331 -15.511 1.00 98.12 123 TRP A C 1
ATOM 937 O O . TRP A 1 123 ? 9.316 -6.646 -15.427 1.00 98.12 123 TRP A O 1
ATOM 947 N N . LYS A 1 124 ? 7.078 -6.803 -15.570 1.00 98.56 124 LYS A N 1
ATOM 948 C CA . LYS A 1 124 ? 6.744 -5.381 -15.503 1.00 98.56 124 LYS A CA 1
ATOM 949 C C . LYS A 1 124 ? 6.430 -4.987 -14.065 1.00 98.56 124 LYS A C 1
ATOM 951 O O . LYS A 1 124 ? 6.229 -5.851 -13.213 1.00 98.56 124 LYS A O 1
ATOM 956 N N . TRP A 1 125 ? 6.387 -3.694 -13.769 1.00 98.75 125 TRP A N 1
ATOM 957 C CA . TRP A 1 125 ? 6.078 -3.259 -12.408 1.00 98.75 125 TRP A CA 1
ATOM 958 C C . TRP A 1 125 ? 5.455 -1.878 -12.326 1.00 98.75 125 TRP A C 1
ATOM 960 O O . TRP A 1 125 ? 5.599 -1.082 -13.245 1.00 98.75 125 TRP A O 1
ATOM 970 N N . ALA A 1 126 ? 4.812 -1.578 -11.204 1.00 98.75 126 ALA A N 1
ATOM 971 C CA . ALA A 1 126 ? 4.335 -0.236 -10.894 1.00 98.75 126 ALA A CA 1
ATOM 972 C C . ALA A 1 126 ? 4.405 0.046 -9.389 1.00 98.75 126 ALA A C 1
ATOM 974 O O . ALA A 1 126 ? 4.328 -0.865 -8.558 1.00 98.75 126 ALA A O 1
ATOM 975 N N . GLU A 1 127 ? 4.529 1.326 -9.047 1.00 98.62 127 GLU A N 1
ATOM 976 C CA . GLU A 1 127 ? 4.447 1.827 -7.676 1.00 98.62 127 GLU A CA 1
ATOM 977 C C . GLU A 1 127 ? 3.047 2.399 -7.411 1.00 98.62 127 GLU A C 1
ATOM 979 O O . GLU A 1 127 ? 2.542 3.213 -8.181 1.00 98.62 127 GLU A O 1
ATOM 984 N N . ILE A 1 128 ? 2.421 2.004 -6.307 1.00 98.19 128 ILE A N 1
ATOM 985 C CA . ILE A 1 128 ? 1.104 2.479 -5.886 1.00 98.19 128 ILE A CA 1
ATOM 986 C C . ILE A 1 128 ? 1.285 3.300 -4.611 1.00 98.19 128 ILE A C 1
ATOM 988 O O . ILE A 1 128 ? 1.802 2.809 -3.606 1.00 98.19 128 ILE A O 1
ATOM 992 N N . ARG A 1 129 ? 0.834 4.553 -4.647 1.00 97.12 129 ARG A N 1
ATOM 993 C CA . ARG A 1 129 ? 0.872 5.525 -3.551 1.00 97.12 129 ARG A CA 1
ATOM 994 C C . ARG A 1 129 ? -0.553 5.768 -3.060 1.00 97.12 129 ARG A C 1
ATOM 996 O O . ARG A 1 129 ? -1.218 6.692 -3.534 1.00 97.12 129 ARG A O 1
ATOM 1003 N N . PRO A 1 130 ? -1.058 4.925 -2.149 1.00 94.00 130 PRO A N 1
ATOM 1004 C CA . PRO A 1 130 ? -2.434 5.036 -1.716 1.00 94.00 130 PRO A CA 1
ATOM 1005 C C . PRO A 1 130 ? -2.633 6.172 -0.719 1.00 94.00 130 PRO A C 1
ATOM 1007 O O . PRO A 1 130 ? -1.771 6.489 0.107 1.00 94.00 130 PRO A O 1
ATOM 1010 N N . SER A 1 131 ? -3.831 6.735 -0.774 1.00 83.75 131 SER A N 1
ATOM 1011 C CA . SER A 1 131 ? -4.467 7.399 0.360 1.00 83.75 131 SER A CA 1
ATOM 1012 C C . SER A 1 131 ? -5.041 6.362 1.348 1.00 83.75 131 SER A C 1
ATOM 1014 O O . SER A 1 131 ? -4.909 5.156 1.151 1.00 83.75 131 SER A O 1
ATOM 1016 N N . PHE A 1 132 ? -5.657 6.806 2.447 1.00 71.75 132 PHE A N 1
ATOM 1017 C CA . PHE A 1 132 ? -6.159 5.951 3.541 1.00 71.75 132 PHE A CA 1
ATOM 1018 C C . PHE A 1 132 ? -7.453 5.169 3.207 1.00 71.75 132 PHE A C 1
ATOM 1020 O O . PHE A 1 132 ? -8.358 5.104 4.035 1.00 71.75 132 PHE A O 1
ATOM 1027 N N . LEU A 1 133 ? -7.594 4.666 1.982 1.00 72.19 133 LEU A N 1
ATOM 1028 C CA . LEU A 1 133 ? -8.891 4.474 1.329 1.00 72.19 133 LEU A CA 1
ATOM 1029 C C . LEU A 1 133 ? -9.078 3.068 0.714 1.00 72.19 133 LEU A C 1
ATOM 1031 O O . LEU A 1 133 ? -8.108 2.338 0.506 1.00 72.19 133 LEU A O 1
ATOM 1035 N N . ASP A 1 134 ? -10.335 2.669 0.475 1.00 86.69 134 ASP A N 1
ATOM 1036 C CA . ASP A 1 134 ? -10.739 1.259 0.276 1.00 86.69 134 ASP A CA 1
ATOM 1037 C C . ASP A 1 134 ? -10.364 0.701 -1.108 1.00 86.69 134 ASP A C 1
ATOM 1039 O O . ASP A 1 134 ? -10.084 -0.491 -1.257 1.00 86.69 134 ASP A O 1
ATOM 1043 N N . LEU A 1 135 ? -10.301 1.558 -2.132 1.00 93.31 135 LEU A N 1
ATOM 1044 C CA . LEU A 1 135 ? -10.086 1.132 -3.519 1.00 93.31 135 LEU A CA 1
ATOM 1045 C C . LEU A 1 135 ? -8.662 0.642 -3.843 1.00 93.31 135 LEU A C 1
ATOM 1047 O O . LEU A 1 135 ? -8.427 0.133 -4.941 1.00 93.31 135 LEU A O 1
ATOM 1051 N N . VAL A 1 136 ? -7.707 0.735 -2.910 1.00 94.62 136 VAL A N 1
ATOM 1052 C CA . VAL A 1 136 ? -6.291 0.390 -3.148 1.00 94.62 136 VAL A CA 1
ATOM 1053 C C . VAL A 1 136 ? -6.091 -1.043 -3.657 1.00 94.62 136 VAL A C 1
ATOM 1055 O O . VAL A 1 136 ? -5.333 -1.260 -4.602 1.00 94.62 136 VAL A O 1
ATOM 1058 N N . ALA A 1 137 ? -6.807 -2.025 -3.101 1.00 94.50 137 ALA A N 1
ATOM 1059 C CA . ALA A 1 137 ? -6.676 -3.423 -3.518 1.00 94.50 137 ALA A CA 1
ATOM 1060 C C . ALA A 1 137 ? -7.183 -3.643 -4.952 1.00 94.50 137 ALA A C 1
ATOM 1062 O O . ALA A 1 137 ? -6.550 -4.343 -5.743 1.00 94.50 137 ALA A O 1
ATOM 1063 N N . ARG A 1 138 ? -8.300 -2.998 -5.314 1.00 96.00 138 ARG A N 1
ATOM 1064 C CA . ARG A 1 138 ? -8.822 -3.026 -6.686 1.00 96.00 138 ARG A CA 1
ATOM 1065 C C . ARG A 1 138 ? -7.859 -2.362 -7.659 1.00 96.00 138 ARG A C 1
ATOM 1067 O O . ARG A 1 138 ? -7.663 -2.867 -8.760 1.00 96.00 138 ARG A O 1
ATOM 1074 N N . PHE A 1 139 ? -7.239 -1.266 -7.243 1.00 97.44 139 PHE A N 1
ATOM 1075 C CA . PHE A 1 139 ? -6.287 -0.546 -8.071 1.00 97.44 139 PHE A CA 1
ATOM 1076 C C . PHE A 1 139 ? -4.998 -1.332 -8.318 1.00 97.44 139 PHE A C 1
ATOM 1078 O O . PHE A 1 139 ? -4.506 -1.349 -9.442 1.00 97.44 139 PHE A O 1
ATOM 1085 N N . HIS A 1 140 ? -4.496 -2.058 -7.315 1.00 98.00 140 HIS A N 1
ATOM 1086 C CA . HIS A 1 140 ? -3.393 -3.002 -7.500 1.00 98.00 140 HIS A CA 1
ATOM 1087 C C . HIS A 1 140 ? -3.683 -4.012 -8.616 1.00 98.00 140 HIS A C 1
ATOM 1089 O O . HIS A 1 140 ? -2.851 -4.199 -9.504 1.00 98.00 140 HIS A O 1
ATOM 1095 N N . ILE A 1 141 ? -4.876 -4.618 -8.602 1.00 97.94 141 ILE A N 1
ATOM 1096 C CA . ILE A 1 141 ? -5.308 -5.551 -9.649 1.00 97.94 141 ILE A CA 1
ATOM 1097 C C . ILE A 1 141 ? -5.385 -4.825 -10.995 1.00 97.94 141 ILE A C 1
ATOM 1099 O O . ILE A 1 141 ? -4.787 -5.288 -11.963 1.00 97.94 141 ILE A O 1
ATOM 1103 N N . HIS A 1 142 ? -6.053 -3.669 -11.051 1.00 98.25 142 HIS A N 1
ATOM 1104 C CA . HIS A 1 142 ? -6.201 -2.872 -12.272 1.00 98.25 142 HIS A CA 1
ATOM 1105 C C . HIS A 1 142 ? -4.855 -2.579 -12.932 1.00 98.25 142 HIS A C 1
ATOM 1107 O O . HIS A 1 142 ? -4.651 -2.900 -14.098 1.00 98.25 142 HIS A O 1
ATOM 1113 N N . VAL A 1 143 ? -3.914 -2.028 -12.171 1.00 98.06 143 VAL A N 1
ATOM 1114 C CA . VAL A 1 143 ? -2.585 -1.654 -12.659 1.00 98.06 143 VAL A CA 1
ATOM 1115 C C . VAL A 1 143 ? -1.829 -2.858 -13.219 1.00 98.06 143 VAL A C 1
ATOM 1117 O O . VAL A 1 143 ? -1.150 -2.749 -14.241 1.00 98.06 143 VAL A O 1
ATOM 1120 N N . SER A 1 144 ? -1.988 -4.012 -12.576 1.00 98.25 144 SER A N 1
ATOM 1121 C CA . SER A 1 144 ? -1.320 -5.248 -12.965 1.00 98.25 144 SER A CA 1
ATOM 1122 C C . SER A 1 144 ? -1.868 -5.885 -14.248 1.00 98.25 144 SER A C 1
ATOM 1124 O O . SER A 1 144 ? -1.139 -6.580 -14.951 1.00 98.25 144 SER A O 1
ATOM 1126 N N . LEU A 1 145 ? -3.128 -5.595 -14.589 1.00 97.81 145 LEU A N 1
ATOM 1127 C CA . LEU A 1 145 ? -3.787 -6.077 -15.805 1.00 97.81 145 LEU A CA 1
ATOM 1128 C C . LEU A 1 145 ? -3.569 -5.161 -17.022 1.00 97.81 145 LEU A C 1
ATOM 1130 O O . LEU A 1 145 ? -3.930 -5.549 -18.130 1.00 97.81 145 LEU A O 1
ATOM 1134 N N . HIS A 1 146 ? -2.941 -3.992 -16.840 1.00 97.50 146 HIS A N 1
ATOM 1135 C CA . HIS A 1 146 ? -2.642 -3.025 -17.909 1.00 97.50 146 HIS A CA 1
ATOM 1136 C C . HIS A 1 146 ? -1.135 -2.700 -18.001 1.00 97.50 146 HIS A C 1
ATOM 1138 O O . HIS A 1 146 ? -0.751 -1.530 -17.994 1.00 97.50 146 HIS A O 1
ATOM 1144 N N . PRO A 1 147 ? -0.239 -3.706 -18.067 1.00 97.00 147 PRO A N 1
ATOM 1145 C CA . PRO A 1 147 ? 1.206 -3.494 -17.957 1.00 97.00 147 PRO A CA 1
ATOM 1146 C C . PRO A 1 147 ? 1.806 -2.608 -19.056 1.00 97.00 147 PRO A C 1
ATOM 1148 O O . PRO A 1 147 ? 2.832 -1.972 -18.817 1.00 97.00 147 PRO A O 1
ATOM 1151 N N . GLU A 1 148 ? 1.190 -2.544 -20.238 1.00 96.75 148 GLU A N 1
ATOM 1152 C CA . GLU A 1 148 ? 1.648 -1.677 -21.333 1.00 96.75 148 GLU A CA 1
ATOM 1153 C C . GLU A 1 148 ? 1.488 -0.187 -20.996 1.00 96.75 148 GLU A C 1
ATOM 1155 O O . GLU A 1 148 ? 2.328 0.626 -21.378 1.00 96.75 148 GLU A O 1
ATOM 1160 N N . ASP A 1 149 ? 0.477 0.155 -20.194 1.00 97.81 149 ASP A N 1
ATOM 1161 C CA . ASP A 1 149 ? 0.202 1.530 -19.775 1.00 97.81 149 ASP A CA 1
ATOM 1162 C C . ASP A 1 149 ? 0.814 1.867 -18.412 1.00 97.81 149 ASP A C 1
ATOM 1164 O O . ASP A 1 149 ? 0.944 3.044 -18.063 1.00 97.81 149 ASP A O 1
ATOM 1168 N N . THR A 1 150 ? 1.185 0.857 -17.616 1.00 98.31 150 THR A N 1
ATOM 1169 C CA . THR A 1 150 ? 1.562 1.039 -16.206 1.00 98.31 150 THR A CA 1
ATOM 1170 C C . THR A 1 150 ? 3.021 0.755 -15.885 1.00 98.31 150 THR A C 1
ATOM 1172 O O . THR A 1 150 ? 3.514 1.233 -14.860 1.00 98.31 150 THR A O 1
ATOM 1175 N N . ASN A 1 151 ? 3.742 0.026 -16.741 1.00 98.31 151 ASN A N 1
ATOM 1176 C CA . ASN A 1 151 ? 5.101 -0.403 -16.437 1.00 98.31 151 ASN A CA 1
ATOM 1177 C C . ASN A 1 151 ? 6.058 0.765 -16.130 1.00 98.31 151 ASN A C 1
ATOM 1179 O O . ASN A 1 151 ? 6.226 1.688 -16.924 1.00 98.31 151 ASN A O 1
ATOM 1183 N N . GLY A 1 152 ? 6.751 0.675 -14.996 1.00 97.56 152 GLY A N 1
ATOM 1184 C CA . GLY A 1 152 ? 7.726 1.650 -14.515 1.00 97.56 152 GLY A CA 1
ATOM 1185 C C . GLY A 1 152 ? 7.120 2.957 -13.999 1.00 97.56 152 GLY A C 1
ATOM 1186 O O . GLY A 1 152 ? 7.875 3.870 -13.665 1.00 97.56 152 GLY A O 1
ATOM 1187 N N . ARG A 1 153 ? 5.787 3.076 -13.930 1.00 98.06 153 ARG A N 1
ATOM 1188 C CA . ARG A 1 153 ? 5.101 4.280 -13.443 1.00 98.06 153 ARG A CA 1
ATOM 1189 C C . ARG A 1 153 ? 4.765 4.170 -11.957 1.00 98.06 153 ARG A C 1
ATOM 1191 O O . ARG A 1 153 ? 4.596 3.083 -11.405 1.00 98.06 153 ARG A O 1
ATOM 1198 N N . ALA A 1 154 ? 4.641 5.333 -11.328 1.00 98.25 154 ALA A N 1
ATOM 1199 C CA . ALA A 1 154 ? 4.027 5.479 -10.019 1.00 98.25 154 ALA A CA 1
ATOM 1200 C C . ALA A 1 154 ? 2.627 6.073 -10.178 1.00 98.25 154 ALA A C 1
ATOM 1202 O O . ALA A 1 154 ? 2.425 6.925 -11.044 1.00 98.25 154 ALA A O 1
ATOM 1203 N N . PHE A 1 155 ? 1.699 5.646 -9.327 1.00 98.12 155 PHE A N 1
ATOM 1204 C CA . PHE A 1 155 ? 0.309 6.072 -9.361 1.00 98.1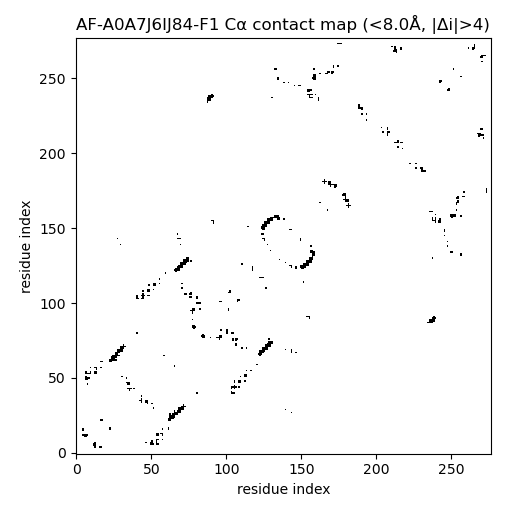2 155 PHE A CA 1
ATOM 1205 C C . PHE A 1 155 ? -0.212 6.392 -7.969 1.00 98.12 155 PHE A C 1
ATOM 1207 O O . PHE A 1 155 ? -0.074 5.606 -7.032 1.00 98.12 155 PHE A O 1
ATOM 1214 N N . ASN A 1 156 ? -0.879 7.523 -7.860 1.00 97.38 156 ASN A N 1
ATOM 1215 C CA . ASN A 1 156 ? -1.755 7.860 -6.764 1.00 97.38 156 ASN A CA 1
ATOM 1216 C C . ASN A 1 156 ? -3.060 7.081 -6.875 1.00 97.38 156 ASN A C 1
ATOM 1218 O O . ASN A 1 156 ? -3.593 6.891 -7.967 1.00 97.38 156 ASN A O 1
ATOM 1222 N N . VAL A 1 157 ? -3.613 6.691 -5.728 1.00 95.56 157 VAL A N 1
ATOM 1223 C CA . VAL A 1 157 ? -4.960 6.118 -5.660 1.00 95.56 157 VAL A CA 1
ATOM 1224 C C . VAL A 1 157 ? -5.724 6.641 -4.449 1.00 95.56 157 VAL A C 1
ATOM 1226 O O . VAL A 1 157 ? -5.201 6.740 -3.334 1.00 95.56 157 VAL A O 1
ATOM 1229 N N . GLY A 1 158 ? -6.995 6.958 -4.668 1.00 93.12 158 GLY A N 1
ATOM 1230 C CA . GLY A 1 158 ? -7.948 7.286 -3.618 1.00 93.12 158 GLY A CA 1
ATOM 1231 C C . GLY A 1 158 ? -9.384 7.069 -4.066 1.00 93.12 158 GLY A C 1
ATOM 1232 O O . GLY A 1 158 ? -9.648 6.857 -5.249 1.00 93.12 158 GLY A O 1
ATOM 1233 N N . ASP A 1 159 ? -10.307 7.137 -3.109 1.00 91.62 159 ASP A N 1
ATOM 1234 C CA . ASP A 1 159 ? -11.728 6.861 -3.337 1.00 91.62 159 ASP A CA 1
ATOM 1235 C C . ASP A 1 159 ? -12.446 7.953 -4.148 1.00 91.62 159 ASP A C 1
ATOM 1237 O O . ASP A 1 159 ? -13.628 7.822 -4.425 1.00 91.62 159 ASP A O 1
ATOM 1241 N N . GLY A 1 160 ? -11.780 9.033 -4.558 1.00 89.62 160 GLY A N 1
ATOM 1242 C CA . GLY A 1 160 ? -12.400 10.088 -5.356 1.00 89.62 160 GLY A CA 1
ATOM 1243 C C . GLY A 1 160 ? -11.829 11.461 -5.049 1.00 89.62 160 GLY A C 1
ATOM 1244 O O . GLY A 1 160 ? -10.658 11.590 -4.692 1.00 89.62 160 GLY A O 1
ATOM 1245 N N . GLU A 1 161 ? -12.673 12.478 -5.202 1.00 88.31 161 GLU A N 1
ATOM 1246 C CA . GLU A 1 161 ? -12.299 13.865 -4.945 1.00 88.31 161 GLU A CA 1
ATOM 1247 C C . GLU A 1 161 ? -11.921 14.098 -3.471 1.00 88.31 161 GLU A C 1
ATOM 1249 O O . GLU A 1 161 ? -12.498 13.478 -2.568 1.00 88.31 161 GLU A O 1
ATOM 1254 N N . PRO A 1 162 ? -10.972 15.009 -3.189 1.00 88.75 162 PRO A N 1
ATOM 1255 C CA . PRO A 1 162 ? -10.583 15.325 -1.824 1.00 88.75 162 PRO A CA 1
ATOM 1256 C C . PRO A 1 162 ? -11.745 15.855 -0.977 1.00 88.75 162 PRO A C 1
ATOM 1258 O O . PRO A 1 162 ? -12.476 16.764 -1.373 1.00 88.75 162 PRO A O 1
ATOM 1261 N N . VAL A 1 163 ? -11.868 15.331 0.246 1.00 89.12 163 VAL A N 1
ATOM 1262 C CA . VAL A 1 163 ? -12.902 15.732 1.209 1.00 89.12 163 VAL A CA 1
ATOM 1263 C C . VAL A 1 163 ? -12.325 16.040 2.587 1.00 89.12 163 VAL A C 1
ATOM 1265 O O . VAL A 1 163 ? -11.421 15.361 3.079 1.00 89.12 163 VAL A O 1
ATOM 1268 N N . SER A 1 164 ? -12.885 17.053 3.250 1.00 88.44 164 SER A N 1
ATOM 1269 C CA . SER A 1 164 ? -12.480 17.461 4.594 1.00 88.44 164 SER A CA 1
ATOM 1270 C C . SER A 1 164 ? -13.012 16.517 5.676 1.00 88.44 164 SER A C 1
ATOM 1272 O O . SER A 1 164 ? -14.019 15.823 5.509 1.00 88.44 164 SER A O 1
ATOM 1274 N N . TRP A 1 165 ? -12.366 16.534 6.843 1.00 87.38 165 TRP A N 1
ATOM 1275 C CA . TRP A 1 165 ? -12.896 15.870 8.035 1.00 87.38 165 TRP A CA 1
ATOM 1276 C C . TRP A 1 165 ? -14.244 16.440 8.478 1.00 87.38 165 TRP A C 1
ATOM 1278 O O . TRP A 1 165 ? -15.090 15.668 8.906 1.00 87.38 165 TRP A O 1
ATOM 1288 N N . GLN A 1 166 ? -14.493 17.740 8.294 1.00 88.38 166 GLN A N 1
ATOM 1289 C CA . GLN A 1 166 ? -15.795 18.349 8.589 1.00 88.38 166 GLN A CA 1
ATOM 1290 C C . GLN A 1 166 ? -16.933 17.725 7.764 1.00 88.38 166 GLN A C 1
ATOM 1292 O O . GLN A 1 166 ? -18.040 17.592 8.272 1.00 88.38 166 GLN A O 1
ATOM 1297 N N . MET A 1 167 ? -16.665 17.308 6.520 1.00 89.81 167 MET A N 1
ATOM 1298 C CA . MET A 1 167 ? -17.647 16.593 5.696 1.00 89.81 167 MET A CA 1
ATOM 1299 C C . MET A 1 167 ? -17.771 15.116 6.086 1.00 89.81 167 MET A C 1
ATOM 1301 O O . MET A 1 167 ? -18.874 14.579 6.127 1.00 89.81 167 MET A O 1
ATOM 1305 N N . LYS A 1 168 ? -16.651 14.444 6.384 1.00 90.44 168 LYS A N 1
ATOM 1306 C CA . LYS A 1 168 ? -16.646 13.008 6.712 1.00 90.44 168 LYS A CA 1
ATOM 1307 C C . LYS A 1 168 ? -17.191 12.699 8.106 1.00 90.44 168 LYS A C 1
ATOM 1309 O O . LYS A 1 168 ? -17.843 11.676 8.282 1.00 90.44 168 LYS A O 1
ATOM 1314 N N . TRP A 1 169 ? -16.906 13.542 9.095 1.00 91.50 169 TRP A N 1
ATOM 1315 C CA . TRP A 1 169 ? -17.168 13.251 10.506 1.00 91.50 169 TRP A CA 1
ATOM 1316 C C . TRP A 1 169 ? -18.653 13.011 10.820 1.00 91.50 169 TRP A C 1
ATOM 1318 O O . TRP A 1 169 ? -18.945 11.978 11.421 1.00 91.50 169 TRP A O 1
ATOM 1328 N N . PRO A 1 170 ? -19.611 13.833 10.339 1.00 93.31 170 PRO A N 1
ATOM 1329 C CA . PRO A 1 170 ? -21.036 13.548 10.523 1.00 93.31 170 PRO A CA 1
ATOM 1330 C C . PRO A 1 170 ? -21.463 12.193 9.945 1.00 93.31 170 PRO A C 1
ATOM 1332 O O . PRO A 1 170 ? -22.252 11.483 10.559 1.00 93.31 170 PRO A O 1
ATOM 1335 N N . LEU A 1 171 ? -20.906 11.798 8.795 1.00 92.69 171 LEU A N 1
ATOM 1336 C CA . LEU A 1 171 ? -21.220 10.526 8.135 1.00 92.69 171 LEU A CA 1
ATOM 1337 C C . LEU A 1 171 ? -20.689 9.329 8.934 1.00 92.69 171 LEU A C 1
ATOM 1339 O O . LEU A 1 171 ? -21.379 8.320 9.072 1.00 92.69 171 LEU A O 1
ATOM 1343 N N . VAL A 1 172 ? -19.479 9.460 9.486 1.00 92.19 172 VAL A N 1
ATOM 1344 C CA . VAL A 1 172 ? -18.870 8.457 10.370 1.00 92.19 172 VAL A CA 1
ATOM 1345 C C . VAL A 1 172 ? -19.663 8.331 11.673 1.00 92.19 172 VAL A C 1
ATOM 1347 O O . VAL A 1 172 ? -19.985 7.217 12.070 1.00 92.19 172 VAL A O 1
ATOM 1350 N N . CYS A 1 173 ? -20.024 9.442 12.320 1.00 93.19 173 CYS A N 1
ATOM 1351 C CA . CYS A 1 173 ? -20.811 9.437 13.557 1.00 93.19 173 CYS A CA 1
ATOM 1352 C C . CYS A 1 173 ? -22.209 8.841 13.358 1.00 93.19 173 CYS A C 1
ATOM 1354 O O . CYS A 1 173 ? -22.645 8.025 14.170 1.00 93.19 173 CYS A O 1
ATOM 1356 N N . ASN A 1 174 ? -22.873 9.176 12.249 1.00 92.88 174 ASN A N 1
ATOM 1357 C CA . ASN A 1 174 ? -24.206 8.669 11.938 1.00 92.88 174 ASN A CA 1
ATOM 1358 C C . ASN A 1 174 ? -24.242 7.135 11.819 1.00 92.88 174 ASN A C 1
ATOM 1360 O O . ASN A 1 174 ? -25.253 6.525 12.156 1.00 92.88 174 ASN A O 1
ATOM 1364 N N . TYR A 1 175 ? -23.138 6.493 11.408 1.00 91.50 175 TYR A N 1
ATOM 1365 C CA . TYR A 1 175 ? -23.027 5.027 11.416 1.00 91.50 175 TYR A CA 1
ATOM 1366 C C . TYR A 1 175 ? -23.278 4.421 12.806 1.00 91.50 175 TYR A C 1
ATOM 1368 O O . TYR A 1 175 ? -23.849 3.341 12.916 1.00 91.50 175 TYR A O 1
ATOM 1376 N N . PHE A 1 176 ? -22.870 5.131 13.860 1.00 92.19 176 PHE A N 1
ATOM 1377 C CA . PHE A 1 176 ? -23.005 4.721 15.258 1.00 92.19 176 PHE A CA 1
ATOM 1378 C C . PHE A 1 176 ? -24.225 5.342 15.957 1.00 92.19 176 PHE A C 1
ATOM 1380 O O . PHE A 1 176 ? -24.314 5.286 17.180 1.00 92.19 176 PHE A O 1
ATOM 1387 N N . GLY A 1 177 ? -25.144 5.975 15.216 1.00 92.62 177 GLY A N 1
ATOM 1388 C CA . GLY A 1 177 ? -26.285 6.691 15.800 1.00 92.62 177 GLY A CA 1
ATOM 1389 C C . GLY A 1 177 ? -25.900 7.965 16.563 1.00 92.62 177 GLY A C 1
ATOM 1390 O O . GLY A 1 177 ? -26.676 8.444 17.386 1.00 92.62 177 GLY A O 1
ATOM 1391 N N . LEU A 1 178 ? -24.706 8.511 16.311 1.00 93.06 178 LEU A N 1
ATOM 1392 C CA . LEU A 1 178 ? -24.195 9.724 16.949 1.00 93.06 178 LEU A CA 1
ATOM 1393 C C . LEU A 1 178 ? -24.341 10.942 16.030 1.00 93.06 178 LEU A C 1
ATOM 1395 O O . LEU A 1 178 ? -24.225 10.839 14.808 1.00 93.06 178 LEU A O 1
ATOM 1399 N N . GLU A 1 179 ? -24.499 12.121 16.627 1.00 93.62 179 GLU A N 1
ATOM 1400 C CA . GLU A 1 179 ? -24.448 13.398 15.913 1.00 93.62 179 GLU A CA 1
ATOM 1401 C C . GLU A 1 179 ? -22.999 13.903 15.837 1.00 93.62 179 GLU A C 1
ATOM 1403 O O . GLU A 1 179 ? -22.386 14.260 16.845 1.00 93.62 179 GLU A O 1
ATOM 1408 N N . GLY A 1 180 ? -22.425 13.913 14.632 1.00 90.62 180 GLY A N 1
ATOM 1409 C CA . GLY A 1 180 ? -21.079 14.437 14.408 1.00 90.62 180 GLY A CA 1
ATOM 1410 C C . GLY A 1 180 ? -21.100 15.944 14.176 1.00 90.62 180 GLY A C 1
ATOM 1411 O O . GLY A 1 180 ? -21.725 16.418 13.231 1.00 90.62 180 GLY A O 1
ATOM 1412 N N . VAL A 1 181 ? -20.363 16.691 14.996 1.00 87.19 181 VAL A N 1
ATOM 1413 C CA . VAL A 1 181 ? -20.192 18.143 14.850 1.00 87.19 181 VAL A CA 1
ATOM 1414 C C . VAL A 1 181 ? -18.829 18.483 14.250 1.00 87.19 181 VAL A C 1
ATOM 1416 O O . VAL A 1 181 ? -17.844 17.777 14.468 1.00 87.19 181 VAL A O 1
ATOM 1419 N N . GLY A 1 182 ? -18.770 19.561 13.466 1.00 80.62 182 GLY A N 1
ATOM 1420 C CA . GLY A 1 182 ? -17.516 20.063 12.902 1.00 80.62 182 GLY A CA 1
ATOM 1421 C C . GLY A 1 182 ? -16.532 20.561 13.974 1.00 80.62 182 GLY A C 1
ATOM 1422 O O . GLY A 1 182 ? -16.906 20.710 15.140 1.00 80.62 182 GLY A O 1
ATOM 1423 N N . PRO A 1 183 ? -15.272 20.839 13.596 1.00 76.31 183 PRO A N 1
ATOM 1424 C CA . PRO A 1 183 ? -14.291 21.389 14.526 1.00 76.31 183 PRO A CA 1
ATOM 1425 C C . PRO A 1 183 ? -14.756 22.746 15.080 1.00 76.31 183 PRO A C 1
ATOM 1427 O O . PRO A 1 183 ? -15.308 23.566 14.348 1.00 76.31 183 PRO A O 1
ATOM 1430 N N . GLN A 1 184 ? -14.514 22.987 16.371 1.00 73.00 184 GLN A N 1
ATOM 1431 C CA . GLN A 1 184 ? -14.761 24.288 16.999 1.00 73.00 184 GLN A CA 1
ATOM 1432 C C . GLN A 1 184 ? -13.696 25.302 16.552 1.00 73.00 184 GLN A C 1
ATOM 1434 O O . GLN A 1 184 ? -12.526 24.947 16.423 1.00 73.00 184 GLN A O 1
ATOM 1439 N N . GLU A 1 185 ? -14.076 26.573 16.375 1.00 66.56 185 GLU A N 1
ATOM 1440 C CA . GLU A 1 185 ? -13.200 27.648 15.859 1.00 66.56 185 GLU A CA 1
ATOM 1441 C C . GLU A 1 185 ? -11.898 27.856 16.662 1.00 66.56 185 GLU A C 1
ATOM 1443 O O . GLU A 1 185 ? -10.934 28.415 16.147 1.00 66.56 185 GLU A O 1
ATOM 1448 N N . GLN A 1 186 ? -11.854 27.402 17.918 1.00 56.19 186 GLN A N 1
ATOM 1449 C CA . GLN A 1 186 ? -10.744 27.612 18.857 1.00 56.19 186 GLN A CA 1
ATOM 1450 C C . GLN A 1 186 ? -9.764 26.428 18.942 1.00 56.19 186 GLN A C 1
ATOM 1452 O O . GLN A 1 186 ? -8.738 26.530 19.613 1.00 56.19 186 GLN A O 1
ATOM 1457 N N . ALA A 1 187 ? -10.051 25.301 18.284 1.00 58.31 187 ALA A N 1
ATOM 1458 C CA . ALA A 1 187 ? -9.233 24.097 18.383 1.00 58.31 187 ALA A CA 1
ATOM 1459 C C . ALA A 1 187 ? -8.132 24.084 17.309 1.00 58.31 187 ALA A C 1
ATOM 1461 O O . ALA A 1 187 ? -8.345 23.625 16.189 1.00 58.31 187 ALA A O 1
ATOM 1462 N N . THR A 1 188 ? -6.925 24.547 17.645 1.00 58.72 188 THR A N 1
ATOM 1463 C CA . THR A 1 188 ? -5.739 24.318 16.801 1.00 58.72 188 THR A CA 1
ATOM 1464 C C . THR A 1 188 ? -4.817 23.285 17.439 1.00 58.72 188 THR A C 1
ATOM 1466 O O . THR A 1 188 ? -4.232 23.541 18.488 1.00 58.72 188 THR A O 1
ATOM 1469 N N . GLY A 1 189 ? -4.651 22.133 16.780 1.00 59.56 189 GLY A N 1
ATOM 1470 C CA . GLY A 1 189 ? -3.570 21.177 17.057 1.00 59.56 189 GLY A CA 1
ATOM 1471 C C . GLY A 1 189 ? -3.773 20.211 18.228 1.00 59.56 189 GLY A C 1
ATOM 1472 O O . GLY A 1 189 ? -2.845 19.470 18.542 1.00 59.56 189 GLY A O 1
ATOM 1473 N N . GLN A 1 190 ? -4.950 20.176 18.862 1.00 63.41 190 GLN A N 1
ATOM 1474 C CA . GLN A 1 190 ? -5.242 19.233 19.946 1.00 63.41 190 GLN A CA 1
ATOM 1475 C C . GLN A 1 190 ? -6.344 18.250 19.532 1.00 63.41 190 GLN A C 1
ATOM 1477 O O . GLN A 1 190 ? -7.472 18.647 19.246 1.00 63.41 190 GLN A O 1
ATOM 1482 N N . ALA A 1 191 ? -6.010 16.957 19.495 1.00 67.19 191 ALA A N 1
ATOM 1483 C CA . A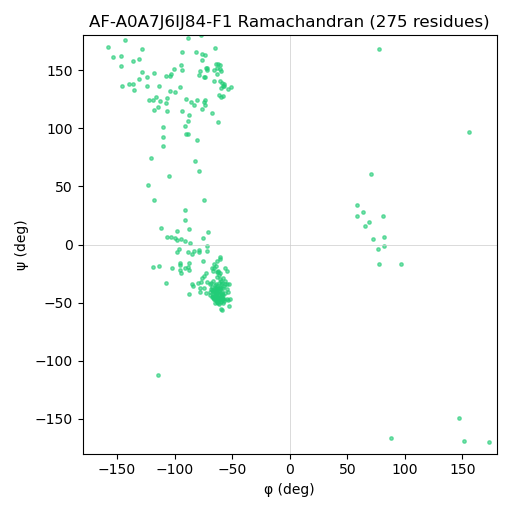LA A 1 191 ? -7.001 15.892 19.398 1.00 67.19 191 ALA A CA 1
ATOM 1484 C C . ALA A 1 191 ? -7.578 15.632 20.797 1.00 67.19 191 ALA A C 1
ATOM 1486 O O . ALA A 1 191 ? -6.833 15.362 21.739 1.00 67.19 191 ALA A O 1
ATOM 1487 N N . TYR A 1 192 ? -8.899 15.718 20.938 1.00 71.00 192 TYR A N 1
ATOM 1488 C CA . TYR A 1 192 ? -9.590 15.445 22.197 1.00 71.00 192 TYR A CA 1
ATOM 1489 C C . TYR A 1 192 ? -10.061 13.990 22.251 1.00 71.00 192 TYR A C 1
ATOM 1491 O O . TYR A 1 192 ? -10.362 13.380 21.228 1.00 71.00 192 TYR A O 1
ATOM 1499 N N . GLY A 1 193 ? -10.136 13.435 23.460 1.00 79.62 193 GLY A N 1
ATOM 1500 C CA . GLY A 1 193 ? -10.721 12.115 23.704 1.00 79.62 193 GLY A CA 1
ATOM 1501 C C . GLY A 1 193 ? -9.728 10.958 23.772 1.00 79.62 193 GLY A C 1
ATOM 1502 O O . GLY A 1 193 ? -10.085 9.935 24.346 1.00 79.62 193 GLY A O 1
ATOM 1503 N N . ILE A 1 194 ? -8.482 11.107 23.297 1.00 81.44 194 ILE A N 1
ATOM 1504 C CA . ILE A 1 194 ? -7.492 10.025 23.425 1.00 81.44 194 ILE A CA 1
ATOM 1505 C C . ILE A 1 194 ? -7.105 9.769 24.884 1.00 81.44 194 ILE A C 1
ATOM 1507 O O . ILE A 1 194 ? -7.114 8.622 25.313 1.00 81.44 194 ILE A O 1
ATOM 1511 N N . ASP A 1 195 ? -6.852 10.819 25.671 1.00 84.00 195 ASP A N 1
ATOM 1512 C CA . ASP A 1 195 ? -6.505 10.669 27.090 1.00 84.00 195 ASP A CA 1
ATOM 1513 C C . ASP A 1 195 ? -7.640 9.992 27.864 1.00 84.00 195 ASP A C 1
ATOM 1515 O O . ASP A 1 195 ? -7.407 9.110 28.688 1.00 84.00 195 ASP A O 1
ATOM 1519 N N . TRP A 1 196 ? -8.886 10.357 27.542 1.00 88.31 196 TRP A N 1
ATOM 1520 C CA . TRP A 1 196 ? -10.066 9.709 28.102 1.00 88.31 196 TRP A CA 1
ATOM 1521 C C . TRP A 1 196 ? -10.151 8.237 27.683 1.00 88.31 196 TRP A C 1
ATOM 1523 O O . TRP A 1 196 ? -10.335 7.382 28.546 1.00 88.31 196 TRP A O 1
ATOM 1533 N N . LEU A 1 197 ? -9.972 7.935 26.392 1.00 87.56 197 LEU A N 1
ATOM 1534 C CA . LEU A 1 197 ? -10.011 6.573 25.857 1.00 87.56 197 LEU A CA 1
ATOM 1535 C C . LEU A 1 197 ? -8.952 5.689 26.524 1.00 87.56 197 LEU A C 1
ATOM 1537 O O . LEU A 1 197 ? -9.257 4.582 26.963 1.00 87.56 197 LEU A O 1
ATOM 1541 N N . MET A 1 198 ? -7.725 6.196 26.653 1.00 87.56 198 MET A N 1
ATOM 1542 C CA . MET A 1 198 ? -6.617 5.485 27.287 1.00 87.56 198 MET A CA 1
ATOM 1543 C C . MET A 1 198 ? -6.826 5.311 28.795 1.00 87.56 198 MET A C 1
ATOM 1545 O O . MET A 1 198 ? -6.451 4.274 29.336 1.00 87.56 198 MET A O 1
ATOM 1549 N N . ALA A 1 199 ? -7.481 6.259 29.474 1.00 92.50 199 ALA A N 1
ATOM 1550 C CA . ALA A 1 199 ? -7.873 6.100 30.875 1.00 92.50 199 ALA A CA 1
ATOM 1551 C C . ALA A 1 199 ? -8.896 4.966 31.091 1.00 92.50 199 ALA A C 1
ATOM 1553 O O . ALA A 1 199 ? -9.021 4.468 32.207 1.00 92.50 199 ALA A O 1
ATOM 1554 N N . GLN A 1 200 ? -9.598 4.523 30.039 1.00 92.38 200 GLN A N 1
ATOM 1555 C CA . GLN A 1 200 ? -10.501 3.367 30.089 1.00 92.38 200 GLN A CA 1
ATOM 1556 C C . GLN A 1 200 ? -9.802 2.024 29.827 1.00 92.38 200 GLN A C 1
ATOM 1558 O O . GLN A 1 200 ? -10.485 1.000 29.828 1.00 92.38 200 GLN A O 1
ATOM 1563 N N . LYS A 1 201 ? -8.481 1.985 29.603 1.00 92.94 201 LYS A N 1
ATOM 1564 C CA . LYS A 1 201 ? -7.780 0.774 29.143 1.00 92.94 201 LYS A CA 1
ATOM 1565 C C . LYS A 1 201 ? -8.026 -0.463 30.017 1.00 92.94 201 LYS A C 1
ATOM 1567 O O . LYS A 1 201 ? -8.290 -1.537 29.485 1.00 92.94 201 LYS A O 1
ATOM 1572 N N . ASP A 1 202 ? -8.045 -0.304 31.339 1.00 94.56 202 ASP A N 1
ATOM 1573 C CA . ASP A 1 202 ? -8.279 -1.411 32.281 1.00 94.56 202 ASP A CA 1
ATOM 1574 C C . ASP A 1 202 ? -9.696 -2.015 32.171 1.00 94.56 202 ASP A C 1
ATOM 1576 O O . ASP A 1 202 ? -9.928 -3.154 32.576 1.00 94.56 202 ASP A O 1
ATOM 1580 N N . SER A 1 203 ? -10.650 -1.274 31.596 1.00 94.38 203 SER A N 1
ATOM 1581 C CA . SER A 1 203 ? -12.029 -1.731 31.368 1.00 94.38 203 SER A CA 1
ATOM 1582 C C . SER A 1 203 ? -12.231 -2.469 30.041 1.00 94.38 203 SER A C 1
ATOM 1584 O O . SER A 1 203 ? -13.235 -3.169 29.881 1.00 94.38 203 SER A O 1
ATOM 1586 N N . TRP A 1 204 ? -11.296 -2.355 29.089 1.00 94.25 204 TRP A N 1
ATOM 1587 C CA . TRP A 1 204 ? -11.464 -2.918 27.747 1.00 94.25 204 TRP A CA 1
ATOM 1588 C C . TRP A 1 204 ? -11.674 -4.434 27.738 1.00 94.25 204 TRP A C 1
ATOM 1590 O O . TRP A 1 204 ? -12.579 -4.861 27.025 1.00 94.25 204 TRP A O 1
ATOM 1600 N N . PRO A 1 205 ? -10.961 -5.265 28.531 1.00 94.69 205 PRO A N 1
ATOM 1601 C CA . PRO A 1 205 ? -11.185 -6.712 28.513 1.00 94.69 205 PRO A CA 1
ATOM 1602 C C . PRO A 1 205 ? -12.611 -7.100 28.921 1.00 94.69 205 PRO A C 1
ATOM 1604 O O . PRO A 1 205 ? -13.204 -8.006 28.338 1.00 94.69 205 PRO A O 1
ATOM 1607 N N . VAL A 1 206 ? -13.186 -6.382 29.894 1.00 94.69 206 VAL A N 1
ATOM 1608 C CA . VAL A 1 206 ? -14.574 -6.585 30.335 1.00 94.69 206 VAL A CA 1
ATOM 1609 C C . VAL A 1 206 ? -15.545 -6.187 29.226 1.00 94.69 206 VAL A C 1
ATOM 1611 O O . VAL A 1 206 ? -16.474 -6.935 28.931 1.00 94.69 206 VAL A O 1
ATOM 1614 N N . TRP A 1 207 ? -15.315 -5.041 28.582 1.00 94.38 207 TRP A N 1
ATOM 1615 C CA . TRP A 1 207 ? -16.149 -4.566 27.479 1.00 94.38 207 TRP A CA 1
ATOM 1616 C C . TRP A 1 207 ? -16.075 -5.483 26.244 1.00 94.38 207 TRP A C 1
ATOM 1618 O O . TRP A 1 207 ? -17.115 -5.834 25.690 1.00 94.38 207 TRP A O 1
ATOM 1628 N N . VAL A 1 208 ? -14.874 -5.934 25.866 1.00 95.00 208 VAL A N 1
ATOM 1629 C CA . VAL A 1 208 ? -14.617 -6.902 24.783 1.00 95.00 208 VAL A CA 1
ATOM 1630 C C . VAL A 1 208 ? -15.368 -8.206 25.038 1.00 95.00 208 VAL A C 1
ATOM 1632 O O . VAL A 1 208 ? -16.097 -8.674 24.164 1.00 95.00 208 VAL A O 1
ATOM 1635 N N . ALA A 1 209 ? -15.259 -8.760 26.251 1.00 94.81 209 ALA A N 1
ATOM 1636 C CA . ALA A 1 209 ? -15.959 -9.986 26.623 1.00 94.81 209 ALA A CA 1
ATOM 1637 C C . ALA A 1 209 ? -17.487 -9.811 26.612 1.00 94.81 209 ALA A C 1
ATOM 1639 O O . ALA A 1 209 ? -18.196 -10.682 26.112 1.00 94.81 209 ALA A O 1
ATOM 1640 N N . ALA A 1 210 ? -17.994 -8.680 27.114 1.00 94.81 210 ALA A N 1
ATOM 1641 C CA . ALA A 1 210 ? -19.428 -8.389 27.155 1.00 94.81 210 ALA A CA 1
ATOM 1642 C C . ALA A 1 210 ? -20.070 -8.292 25.759 1.00 94.81 210 ALA A C 1
ATOM 1644 O O . ALA A 1 210 ? -21.253 -8.592 25.61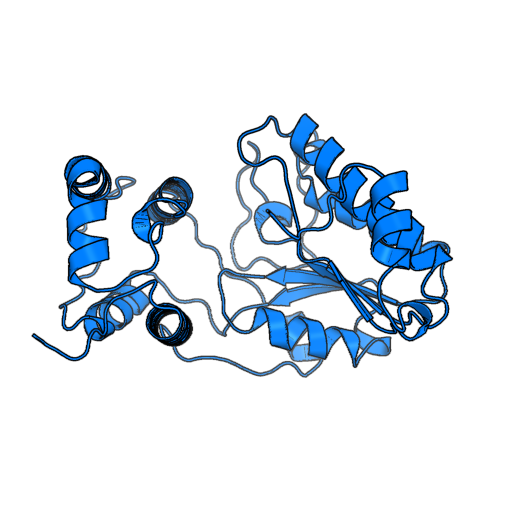9 1.00 94.81 210 ALA A O 1
ATOM 1645 N N . HIS A 1 211 ? -19.296 -7.914 24.737 1.00 94.31 211 HIS A N 1
ATOM 1646 C CA . HIS A 1 211 ? -19.761 -7.786 23.351 1.00 94.31 211 HIS A CA 1
ATOM 1647 C C . HIS A 1 211 ? -19.323 -8.952 22.450 1.00 94.31 211 HIS A C 1
ATOM 1649 O O . HIS A 1 211 ? -19.545 -8.899 21.244 1.00 94.31 211 HIS A O 1
ATOM 1655 N N . GLY A 1 212 ? -18.702 -10.003 23.003 1.00 94.44 212 GLY A N 1
ATOM 1656 C CA . GLY A 1 212 ? -18.262 -11.170 22.229 1.00 94.44 212 GLY A CA 1
ATOM 1657 C C . GLY A 1 212 ? -17.184 -10.862 21.184 1.00 94.44 212 GLY A C 1
ATOM 1658 O O . GLY A 1 212 ? -17.110 -11.545 20.163 1.00 94.44 212 GLY A O 1
ATOM 1659 N N . LEU A 1 213 ? -16.369 -9.830 21.418 1.00 95.31 213 LEU A N 1
ATOM 1660 C CA . LEU A 1 213 ? -15.342 -9.389 20.476 1.00 95.31 213 LEU A CA 1
ATOM 1661 C C . LEU A 1 213 ? -14.069 -10.241 20.567 1.00 95.31 213 LEU A C 1
ATOM 1663 O O . LEU A 1 213 ? -13.843 -10.975 21.533 1.00 95.31 213 LEU A O 1
ATOM 1667 N N . GLN A 1 214 ? -13.198 -10.109 19.567 1.00 93.94 214 GLN A N 1
ATOM 1668 C CA . GLN A 1 214 ? -11.867 -10.708 19.591 1.00 93.94 214 GLN A CA 1
ATOM 1669 C C . GLN A 1 214 ? -11.079 -10.225 20.824 1.00 93.94 214 GLN A C 1
ATOM 1671 O O . GLN A 1 214 ? -11.108 -9.027 21.122 1.00 93.94 214 GLN A O 1
ATOM 1676 N N . PRO A 1 215 ? -10.330 -11.104 21.524 1.00 89.56 215 PRO A N 1
ATOM 1677 C CA . PRO A 1 215 ? -9.674 -10.774 22.796 1.00 89.56 215 PRO A CA 1
ATOM 1678 C C . PRO A 1 215 ? -8.746 -9.548 22.782 1.00 89.56 215 PRO A C 1
ATOM 1680 O O . PRO A 1 215 ? -8.499 -8.969 23.831 1.00 89.56 215 PRO A O 1
ATOM 1683 N N . ASN A 1 216 ? -8.228 -9.166 21.615 1.00 85.81 216 ASN A N 1
ATOM 1684 C CA . ASN A 1 216 ? -7.284 -8.069 21.390 1.00 85.81 216 ASN A CA 1
ATOM 1685 C C . ASN A 1 216 ? -7.894 -6.887 20.612 1.00 85.81 216 ASN A C 1
ATOM 1687 O O . ASN A 1 216 ? -7.148 -6.042 20.119 1.00 85.81 216 ASN A O 1
ATOM 1691 N N . ALA A 1 217 ? -9.225 -6.816 20.474 1.00 89.25 217 ALA A N 1
ATOM 1692 C CA . ALA A 1 217 ? -9.875 -5.862 19.572 1.00 89.25 217 ALA A CA 1
ATOM 1693 C C . ALA A 1 217 ? -9.541 -4.385 19.849 1.00 89.25 217 ALA A C 1
ATOM 1695 O O . ALA A 1 217 ? -9.526 -3.579 18.923 1.00 89.25 217 ALA A O 1
ATOM 1696 N N . MET A 1 218 ? -9.234 -4.043 21.104 1.00 88.25 218 MET A N 1
ATOM 1697 C CA . MET A 1 218 ? -8.853 -2.686 21.521 1.00 88.25 218 MET A CA 1
ATOM 1698 C C . MET A 1 218 ? -7.340 -2.504 21.732 1.00 88.25 218 MET A C 1
ATOM 1700 O O . MET A 1 218 ? -6.847 -1.374 21.709 1.00 88.25 218 MET A O 1
ATOM 1704 N N . ASP A 1 219 ? -6.601 -3.598 21.933 1.00 85.44 219 ASP A N 1
ATOM 1705 C CA . ASP A 1 219 ? -5.172 -3.566 22.266 1.00 85.44 219 ASP A CA 1
ATOM 1706 C C . ASP A 1 219 ? -4.275 -3.461 21.028 1.00 85.44 219 ASP A C 1
ATOM 1708 O O . ASP A 1 219 ? -3.255 -2.775 21.070 1.00 85.44 219 ASP A O 1
ATOM 1712 N N . ASP A 1 220 ? -4.674 -4.073 19.910 1.00 79.75 220 ASP A N 1
ATOM 1713 C CA . ASP A 1 220 ? -3.896 -4.098 18.662 1.00 79.75 220 ASP A CA 1
ATOM 1714 C C . ASP A 1 220 ? -4.235 -2.922 17.718 1.00 79.75 220 ASP A C 1
ATOM 1716 O O . ASP A 1 220 ? -4.125 -3.018 16.492 1.00 79.75 220 ASP A O 1
ATOM 1720 N N . VAL A 1 221 ? -4.640 -1.783 18.286 1.00 83.19 221 VAL A N 1
ATOM 1721 C CA . VAL A 1 221 ? -4.981 -0.558 17.548 1.00 83.19 221 VAL A CA 1
ATOM 1722 C C . VAL A 1 221 ? -3.852 0.470 17.663 1.00 83.19 221 VAL A C 1
ATOM 1724 O O . VAL A 1 221 ? -3.371 0.782 18.751 1.00 83.19 221 VAL A O 1
ATOM 1727 N N . GLN A 1 222 ? -3.448 1.052 16.530 1.00 83.25 222 GLN A N 1
ATOM 1728 C CA . GLN A 1 222 ? -2.433 2.115 16.464 1.00 83.25 222 GLN A CA 1
ATOM 1729 C C . GLN A 1 222 ? -3.056 3.485 16.777 1.00 83.25 222 GLN A C 1
ATOM 1731 O O . GLN A 1 222 ? -3.278 4.321 15.896 1.00 83.25 222 GLN A O 1
ATOM 1736 N N . TRP A 1 223 ? -3.395 3.694 18.051 1.00 83.25 223 TRP A N 1
ATOM 1737 C CA . TRP A 1 223 ? -4.016 4.927 18.547 1.00 83.25 223 TRP A CA 1
ATOM 1738 C C . TRP A 1 223 ? -3.154 6.179 18.315 1.00 83.25 223 TRP A C 1
ATOM 1740 O O . TRP A 1 223 ? -3.677 7.264 18.062 1.00 83.25 223 TRP A O 1
ATOM 1750 N N . ASP A 1 224 ? -1.833 6.031 18.340 1.00 81.44 224 ASP A N 1
ATOM 1751 C CA . ASP A 1 224 ? -0.852 7.079 18.053 1.00 81.44 224 ASP A CA 1
ATOM 1752 C C . ASP A 1 224 ? -0.940 7.591 16.605 1.00 81.44 224 ASP A C 1
ATOM 1754 O O . ASP A 1 224 ? -0.845 8.800 16.364 1.00 81.44 224 ASP A O 1
ATOM 1758 N N . ILE A 1 225 ? -1.195 6.700 15.638 1.00 82.25 225 ILE A N 1
ATOM 1759 C CA . ILE A 1 225 ? -1.412 7.080 14.237 1.00 82.25 225 ILE A CA 1
ATOM 1760 C C . ILE A 1 225 ? -2.698 7.888 14.092 1.00 82.25 225 ILE A C 1
ATOM 1762 O O . ILE A 1 225 ? -2.705 8.888 13.366 1.00 82.25 225 ILE A O 1
ATOM 1766 N N . LEU A 1 226 ? -3.773 7.501 14.786 1.00 81.81 226 LEU A N 1
ATOM 1767 C CA . LEU A 1 226 ? -5.029 8.253 14.771 1.00 81.81 226 LEU A CA 1
ATOM 1768 C C . LEU A 1 226 ? -4.813 9.678 15.296 1.00 81.81 226 LEU A C 1
ATOM 1770 O O . LEU A 1 226 ? -5.183 10.640 14.623 1.00 81.81 226 LEU A O 1
ATOM 1774 N N . VAL A 1 227 ? -4.152 9.818 16.449 1.00 80.75 227 VAL A N 1
ATOM 1775 C CA . VAL A 1 227 ? -3.834 11.128 17.041 1.00 80.75 227 VAL A CA 1
ATOM 1776 C C . VAL A 1 227 ? -2.972 11.955 16.099 1.00 80.75 227 VAL A C 1
ATOM 1778 O O . VAL A 1 227 ? -3.302 13.105 15.821 1.00 80.75 227 VAL A O 1
ATOM 1781 N N . THR A 1 228 ? -1.906 11.366 15.555 1.00 80.69 228 THR A N 1
ATOM 1782 C CA . THR A 1 228 ? -1.007 12.055 14.621 1.00 80.69 228 THR A CA 1
ATOM 1783 C C . THR A 1 228 ? -1.769 12.545 13.391 1.00 80.69 228 THR A C 1
ATOM 1785 O O . THR A 1 228 ? -1.583 13.681 12.962 1.00 80.69 228 THR A O 1
ATOM 1788 N N . THR A 1 229 ? -2.673 11.729 12.846 1.00 81.06 229 THR A N 1
ATOM 1789 C CA . THR A 1 229 ? -3.469 12.073 11.659 1.00 81.06 229 THR A CA 1
ATOM 1790 C C . THR A 1 229 ? -4.459 13.206 11.934 1.00 81.06 229 THR A C 1
ATOM 1792 O O . THR A 1 229 ? -4.639 14.067 11.078 1.00 81.06 229 THR A O 1
ATOM 1795 N N . LEU A 1 230 ? -5.089 13.230 13.113 1.00 80.06 230 LEU A N 1
ATOM 1796 C CA . LEU A 1 230 ? -6.061 14.266 13.480 1.00 80.06 230 LEU A CA 1
ATOM 1797 C C . LEU A 1 230 ? -5.402 15.575 13.939 1.00 80.06 230 LEU A C 1
ATOM 1799 O O . LEU A 1 230 ? -5.953 16.647 13.706 1.00 80.06 230 LEU A O 1
ATOM 1803 N N . ALA A 1 231 ? -4.238 15.500 14.588 1.00 79.38 231 ALA A N 1
ATOM 1804 C CA . ALA A 1 231 ? -3.546 16.663 15.139 1.00 79.38 231 ALA A CA 1
ATOM 1805 C C . ALA A 1 231 ? -2.615 17.353 14.132 1.00 79.38 231 ALA A C 1
ATOM 1807 O O . ALA A 1 231 ? -2.294 18.527 14.310 1.00 79.38 231 ALA A O 1
ATOM 1808 N N . THR A 1 232 ? -2.172 16.656 13.078 1.00 78.75 232 THR A N 1
ATOM 1809 C CA . THR A 1 232 ? -1.309 17.258 12.052 1.00 78.75 232 THR A CA 1
ATOM 1810 C C . THR A 1 232 ? -2.155 18.147 11.133 1.00 78.75 232 THR A C 1
ATOM 1812 O O . THR A 1 232 ? -3.009 17.620 10.418 1.00 78.75 232 THR A O 1
ATOM 1815 N N . PRO A 1 233 ? -1.921 19.475 11.079 1.00 77.88 233 PRO A N 1
ATOM 1816 C CA . PRO A 1 233 ? -2.684 20.399 10.240 1.00 77.88 233 PRO A CA 1
ATOM 1817 C C . PRO A 1 233 ? -2.211 20.319 8.781 1.00 77.88 233 PRO A C 1
ATOM 1819 O O . PRO A 1 233 ? -1.651 21.263 8.227 1.00 77.88 233 PRO A O 1
ATOM 1822 N N . ILE A 1 234 ? -2.391 19.152 8.167 1.00 80.12 234 ILE A N 1
ATOM 1823 C CA . ILE A 1 234 ? -1.986 18.859 6.797 1.00 80.12 234 ILE A CA 1
ATOM 1824 C C . ILE A 1 234 ? -3.205 18.629 5.914 1.00 80.12 234 ILE A C 1
ATOM 1826 O O . ILE A 1 234 ? -4.131 17.897 6.261 1.00 80.12 234 ILE A O 1
ATOM 1830 N N . ARG A 1 235 ? -3.165 19.223 4.722 1.00 84.94 235 ARG A N 1
ATOM 1831 C CA . ARG A 1 235 ? -4.071 18.887 3.631 1.00 84.94 235 ARG A CA 1
ATOM 1832 C C . ARG A 1 235 ? -3.410 17.839 2.739 1.00 84.94 235 ARG A C 1
ATOM 1834 O O . ARG A 1 235 ? -2.378 18.118 2.134 1.00 84.94 235 ARG A O 1
ATOM 1841 N N . ILE A 1 236 ? -3.992 16.643 2.703 1.00 85.75 236 ILE A N 1
ATOM 1842 C CA . ILE A 1 236 ? -3.526 15.516 1.890 1.00 85.75 236 ILE A CA 1
ATOM 1843 C C . ILE A 1 236 ? -4.541 15.299 0.774 1.00 85.75 236 ILE A C 1
ATOM 1845 O O . ILE A 1 236 ? -5.506 14.552 0.941 1.00 85.75 236 ILE A O 1
ATOM 1849 N N . ASP A 1 237 ? -4.293 15.938 -0.362 1.00 91.88 237 ASP A N 1
ATOM 1850 C CA . ASP A 1 237 ? -5.095 15.757 -1.566 1.00 91.88 237 ASP A CA 1
ATOM 1851 C C . ASP A 1 237 ? -4.186 15.145 -2.625 1.00 91.88 237 ASP A C 1
ATOM 1853 O O . ASP A 1 237 ? -3.107 15.672 -2.891 1.00 91.88 237 ASP A O 1
ATOM 1857 N N . TYR A 1 238 ? -4.604 14.032 -3.212 1.00 93.50 238 TYR A N 1
ATOM 1858 C CA . TYR A 1 238 ? -3.869 13.369 -4.282 1.00 93.50 238 TYR A CA 1
ATOM 1859 C C . TYR A 1 238 ? -4.425 13.833 -5.630 1.00 93.50 238 TYR A C 1
ATOM 1861 O O . TYR A 1 238 ? -5.640 13.881 -5.808 1.00 93.50 238 TYR A O 1
ATOM 1869 N N . ASP A 1 239 ? -3.551 14.152 -6.583 1.00 95.75 239 ASP A N 1
ATOM 1870 C CA . ASP A 1 239 ? -3.948 14.266 -7.988 1.00 95.75 239 ASP A CA 1
ATOM 1871 C C . ASP A 1 239 ? -4.166 12.844 -8.521 1.00 95.75 239 ASP A C 1
ATOM 1873 O O . ASP A 1 239 ? -3.256 12.015 -8.453 1.00 95.75 239 ASP A O 1
ATOM 1877 N N . LEU A 1 240 ? -5.381 12.545 -8.988 1.00 96.06 240 LEU A N 1
ATOM 1878 C CA . LEU A 1 240 ? -5.758 11.213 -9.470 1.00 96.06 240 LEU A CA 1
ATOM 1879 C C . LEU A 1 240 ? -5.689 11.083 -10.997 1.00 96.06 240 LEU A C 1
ATOM 1881 O O . LEU A 1 240 ? -6.024 10.016 -11.513 1.00 96.06 240 LEU A O 1
ATOM 1885 N N . THR A 1 241 ? -5.242 12.116 -11.721 1.00 97.12 241 THR A N 1
ATOM 1886 C CA . THR A 1 241 ? -5.252 12.165 -13.194 1.00 97.12 241 THR A CA 1
ATOM 1887 C C . THR A 1 241 ? -4.596 10.929 -13.804 1.00 97.12 241 THR A C 1
ATOM 1889 O O . THR A 1 241 ? -5.206 10.286 -14.650 1.00 97.12 241 THR A O 1
ATOM 1892 N N . ALA A 1 242 ? -3.419 10.518 -13.318 1.00 97.62 242 ALA A N 1
ATOM 1893 C CA . ALA A 1 242 ? -2.701 9.361 -13.860 1.00 97.62 242 ALA A CA 1
ATOM 1894 C C . ALA A 1 242 ? -3.467 8.036 -13.692 1.00 97.62 242 ALA A C 1
ATOM 1896 O O . ALA A 1 242 ? -3.422 7.183 -14.575 1.00 97.62 242 ALA A O 1
ATOM 1897 N N . SER A 1 243 ? -4.195 7.860 -12.583 1.00 96.75 243 SER A N 1
ATOM 1898 C CA . SER A 1 243 ? -5.066 6.690 -12.399 1.00 96.75 243 SER A CA 1
ATOM 1899 C C . SER A 1 243 ? -6.274 6.721 -13.344 1.00 96.75 243 SER A C 1
ATOM 1901 O O . SER A 1 243 ? -6.698 5.678 -13.836 1.00 96.75 243 SER A O 1
ATOM 1903 N N . ARG A 1 244 ? -6.799 7.916 -13.657 1.00 96.38 244 ARG A N 1
ATOM 1904 C CA . ARG A 1 244 ? -7.946 8.078 -14.565 1.00 96.38 244 ARG A CA 1
ATOM 1905 C C . ARG A 1 244 ? -7.545 7.916 -16.032 1.00 96.38 244 ARG A C 1
ATOM 1907 O O . ARG A 1 244 ? -8.327 7.386 -16.810 1.00 96.38 244 ARG A O 1
ATOM 1914 N N . GLU A 1 245 ? -6.322 8.307 -16.392 1.00 97.44 245 GLU A N 1
ATOM 1915 C CA . GLU A 1 245 ? -5.734 8.086 -17.723 1.00 97.44 245 GLU A CA 1
ATOM 1916 C C . GLU A 1 245 ? -5.667 6.602 -18.098 1.00 97.44 245 GLU A C 1
ATOM 1918 O O . GLU A 1 245 ? -5.829 6.271 -19.266 1.00 97.44 245 GLU A O 1
ATOM 1923 N N . ILE A 1 246 ? -5.456 5.716 -17.120 1.00 97.50 246 ILE A N 1
ATOM 1924 C CA . ILE A 1 246 ? -5.461 4.259 -17.327 1.00 97.50 246 ILE A CA 1
ATOM 1925 C C . ILE A 1 246 ? -6.850 3.644 -17.106 1.00 97.50 246 ILE A C 1
ATOM 1927 O O . ILE A 1 246 ? -6.954 2.461 -16.808 1.00 97.50 246 ILE A O 1
ATOM 1931 N N . GLU A 1 247 ? -7.914 4.444 -17.195 1.00 96.75 247 GLU A N 1
ATOM 1932 C CA . GLU A 1 247 ? -9.322 4.030 -17.086 1.00 96.75 247 GLU A CA 1
ATOM 1933 C C . GLU A 1 247 ? -9.755 3.478 -15.715 1.00 96.75 247 GLU A C 1
ATOM 1935 O O . GLU A 1 247 ? -10.840 2.908 -15.574 1.00 96.75 247 GLU A O 1
ATOM 1940 N N . PHE A 1 248 ? -8.973 3.697 -14.652 1.00 96.56 248 PHE A N 1
ATOM 1941 C CA . PHE A 1 248 ? -9.454 3.439 -13.298 1.00 96.56 248 PHE A CA 1
ATOM 1942 C C . PHE A 1 248 ? -10.313 4.618 -12.839 1.00 96.56 248 PHE A C 1
ATOM 1944 O O . PHE A 1 248 ? -9.798 5.567 -12.260 1.00 96.56 248 PHE A O 1
ATOM 1951 N N . CYS A 1 249 ? -11.622 4.581 -13.095 1.00 95.44 249 CYS A N 1
ATOM 1952 C CA . CYS A 1 249 ? -12.551 5.695 -12.830 1.00 95.44 249 CYS A CA 1
ATOM 1953 C C . CYS A 1 249 ? -13.486 5.481 -11.630 1.00 95.44 249 CYS A C 1
ATOM 1955 O O . CYS A 1 249 ? -14.383 6.287 -11.396 1.00 95.44 249 CYS A O 1
ATOM 1957 N N . GLU A 1 250 ? -13.297 4.403 -10.869 1.00 93.31 250 GLU A N 1
ATOM 1958 C CA . GLU A 1 250 ? -14.121 4.133 -9.693 1.00 93.31 250 GLU A CA 1
ATOM 1959 C C . GLU A 1 250 ? -13.910 5.186 -8.597 1.00 93.31 250 GLU A C 1
ATOM 1961 O O . GLU A 1 250 ? -12.782 5.636 -8.342 1.00 93.31 250 GLU A O 1
ATOM 1966 N N . THR A 1 251 ? -15.017 5.550 -7.951 1.00 94.12 251 THR A N 1
ATOM 1967 C CA . THR A 1 251 ? -15.074 6.413 -6.775 1.00 94.12 251 THR A CA 1
ATOM 1968 C C . THR A 1 251 ? -16.042 5.846 -5.734 1.00 94.12 251 THR A C 1
ATOM 1970 O O . THR A 1 251 ? -16.941 5.066 -6.055 1.00 94.12 251 THR A O 1
ATOM 1973 N N . LEU A 1 252 ? -15.868 6.246 -4.476 1.00 92.88 252 LEU A N 1
ATOM 1974 C CA . LEU A 1 252 ? -16.815 6.032 -3.392 1.00 92.88 252 LEU A CA 1
ATOM 1975 C C . LEU A 1 252 ? -17.304 7.378 -2.861 1.00 92.88 252 LEU A C 1
ATOM 1977 O O . LEU A 1 252 ? -16.560 8.356 -2.794 1.00 92.88 252 LEU A O 1
ATOM 1981 N N . GLU A 1 253 ? -18.557 7.395 -2.416 1.00 92.25 253 GLU A N 1
ATOM 1982 C CA . GLU A 1 253 ? -19.122 8.544 -1.715 1.00 92.25 253 GLU A CA 1
ATOM 1983 C C . GLU A 1 253 ? -18.328 8.866 -0.435 1.00 92.25 253 GLU A C 1
ATOM 1985 O O . GLU A 1 253 ? -17.809 7.952 0.226 1.00 92.25 253 GLU A O 1
ATOM 1990 N N . PRO A 1 254 ? -18.266 10.143 -0.016 1.00 90.12 254 PRO A N 1
ATOM 1991 C CA . PRO A 1 254 ? -17.609 10.526 1.228 1.00 90.12 254 PRO A CA 1
ATOM 1992 C C . PRO A 1 254 ? -18.103 9.678 2.409 1.00 90.12 254 PRO A C 1
ATOM 1994 O O . PRO A 1 254 ? -19.291 9.408 2.556 1.00 90.12 254 PRO A O 1
ATOM 1997 N N . GLY A 1 255 ? -17.183 9.201 3.251 1.00 88.81 255 GLY A N 1
ATOM 1998 C CA . GLY A 1 255 ? -17.515 8.353 4.404 1.00 88.81 255 GLY A CA 1
ATOM 1999 C C . GLY A 1 255 ? -17.829 6.885 4.075 1.00 88.81 255 GLY A C 1
ATOM 2000 O O . GLY A 1 255 ? -17.733 6.045 4.971 1.00 88.81 255 GLY A O 1
ATOM 2001 N N . LYS A 1 256 ? -18.117 6.523 2.815 1.00 91.81 256 LYS A N 1
ATOM 2002 C CA . LYS A 1 256 ? -18.470 5.143 2.443 1.00 91.81 256 LYS A CA 1
ATOM 2003 C C . LYS A 1 256 ? -17.365 4.145 2.790 1.00 91.81 256 LYS A C 1
ATOM 2005 O O . LYS A 1 256 ? -17.678 3.109 3.379 1.00 91.81 256 LYS A O 1
ATOM 2010 N N . GLY A 1 257 ? -16.101 4.482 2.517 1.00 91.38 257 GLY A N 1
ATOM 2011 C CA . GLY A 1 257 ? -14.943 3.656 2.882 1.00 91.38 257 GLY A CA 1
ATOM 2012 C C . GLY A 1 257 ? -14.890 3.312 4.378 1.00 91.38 257 GLY A C 1
ATOM 2013 O O . GLY A 1 257 ? -14.630 2.166 4.735 1.00 91.38 257 GLY A O 1
ATOM 2014 N N . TYR A 1 258 ? -15.262 4.249 5.262 1.00 91.62 258 TYR A N 1
ATOM 2015 C CA . TYR A 1 258 ? -15.355 3.984 6.705 1.00 91.62 258 TYR A CA 1
ATOM 2016 C C . TYR A 1 258 ? -16.464 2.985 7.023 1.00 91.62 258 TYR A C 1
ATOM 2018 O O . TYR A 1 258 ? -16.229 2.022 7.741 1.00 91.62 258 TYR A O 1
ATOM 2026 N N . THR A 1 259 ? -17.661 3.165 6.457 1.00 92.06 259 THR A N 1
ATOM 2027 C CA . THR A 1 259 ? -18.782 2.244 6.718 1.00 92.06 259 THR A CA 1
ATOM 2028 C C . THR A 1 259 ? -18.514 0.826 6.207 1.00 92.06 259 THR A C 1
ATOM 2030 O O . THR A 1 259 ? -18.922 -0.138 6.847 1.00 92.06 259 THR A O 1
ATOM 2033 N N . LEU A 1 260 ? -17.788 0.684 5.089 1.00 92.75 260 LEU A N 1
ATOM 2034 C CA . LEU A 1 260 ? -17.330 -0.616 4.591 1.00 92.75 260 LEU A CA 1
ATOM 2035 C C . LEU A 1 260 ? -16.330 -1.252 5.564 1.00 92.75 260 LEU A C 1
ATOM 2037 O O . LEU A 1 260 ? -16.476 -2.424 5.906 1.00 92.75 260 LEU A O 1
ATOM 2041 N N . ALA A 1 261 ? -15.355 -0.478 6.051 1.00 92.19 261 ALA A N 1
ATOM 2042 C CA . ALA A 1 261 ? -14.399 -0.949 7.048 1.00 92.19 261 ALA A CA 1
ATOM 2043 C C . ALA A 1 261 ? -15.089 -1.358 8.362 1.00 92.19 261 ALA A C 1
ATOM 2045 O O . ALA A 1 261 ? -14.789 -2.421 8.896 1.00 92.19 261 ALA A O 1
ATOM 2046 N N . PHE A 1 262 ? -16.052 -0.574 8.854 1.00 93.31 262 PHE A N 1
ATOM 2047 C CA . PHE A 1 262 ? -16.817 -0.908 10.059 1.00 93.31 262 PHE A CA 1
ATOM 2048 C C . PHE A 1 262 ? -17.642 -2.182 9.895 1.00 93.31 262 PHE A C 1
ATOM 2050 O O . PHE A 1 262 ? -17.638 -3.007 10.804 1.00 93.31 262 PHE A O 1
ATOM 2057 N N . GLY A 1 263 ? -18.279 -2.385 8.737 1.00 93.50 263 GLY A N 1
ATOM 2058 C CA . GLY A 1 263 ? -18.977 -3.635 8.432 1.00 93.50 263 GLY A CA 1
ATOM 2059 C C . GLY A 1 263 ? -18.039 -4.844 8.478 1.00 93.50 263 GLY A C 1
ATOM 2060 O O . GLY A 1 263 ? -18.338 -5.826 9.148 1.00 93.50 263 GLY A O 1
ATOM 2061 N N . ARG A 1 264 ? -16.847 -4.742 7.871 1.00 93.69 264 ARG A N 1
ATOM 2062 C CA . ARG A 1 264 ? -15.827 -5.808 7.928 1.00 93.69 264 ARG A CA 1
ATOM 2063 C C . ARG A 1 264 ? -15.321 -6.060 9.354 1.00 93.69 264 ARG A C 1
ATOM 2065 O O . ARG A 1 264 ? -15.075 -7.205 9.723 1.00 93.69 264 ARG A O 1
ATOM 2072 N N . LEU A 1 265 ? -15.164 -5.010 10.166 1.00 93.31 265 LEU A N 1
ATOM 2073 C CA . LEU A 1 265 ? -14.780 -5.144 11.575 1.00 93.31 265 LEU A CA 1
ATOM 2074 C C . LEU A 1 265 ? -15.886 -5.807 12.407 1.00 93.31 265 LEU A C 1
ATOM 2076 O O . LEU A 1 265 ? -15.565 -6.604 13.283 1.00 93.31 265 LEU A O 1
ATOM 2080 N N . GLN A 1 266 ? -17.160 -5.529 12.125 1.00 93.75 266 GLN A N 1
ATOM 2081 C CA . GLN A 1 266 ? -18.300 -6.210 12.753 1.00 93.75 266 GLN A CA 1
ATOM 2082 C C . GLN A 1 266 ? -18.344 -7.690 12.378 1.00 93.75 266 GLN A C 1
ATOM 2084 O O . GLN A 1 266 ? -18.353 -8.541 13.260 1.00 93.75 266 GLN A O 1
ATOM 2089 N N . GLU A 1 267 ? -18.249 -8.011 11.085 1.00 94.56 267 GLU A N 1
ATOM 2090 C CA . GLU A 1 267 ? -18.198 -9.395 10.589 1.00 94.56 267 GLU A CA 1
ATOM 2091 C C . GLU A 1 267 ? -17.052 -10.209 11.217 1.00 94.56 267 GLU A C 1
ATOM 2093 O O . GLU A 1 267 ? -17.175 -11.417 11.422 1.00 94.56 267 GLU A O 1
ATOM 2098 N N . ALA A 1 268 ? -15.939 -9.549 11.547 1.00 93.62 268 ALA A N 1
ATOM 2099 C CA . ALA A 1 268 ? -14.777 -10.159 12.184 1.00 93.62 268 ALA A CA 1
ATOM 2100 C C . ALA A 1 268 ? -14.800 -10.116 13.731 1.00 93.62 268 ALA A C 1
ATOM 2102 O O . ALA A 1 268 ? -13.842 -10.573 14.364 1.00 93.62 268 ALA A O 1
ATOM 2103 N N . ASN A 1 269 ? -15.873 -9.605 14.347 1.00 93.75 269 ASN A N 1
ATOM 2104 C CA . ASN A 1 269 ? -16.024 -9.398 15.794 1.00 93.75 269 ASN A CA 1
ATOM 2105 C C . ASN A 1 269 ? -14.946 -8.481 16.411 1.00 93.75 269 ASN A C 1
ATOM 2107 O O . ASN A 1 269 ? -14.520 -8.683 17.543 1.00 93.75 269 ASN A O 1
ATOM 2111 N N . PHE A 1 270 ? -14.469 -7.476 15.680 1.00 93.50 270 PHE A N 1
ATOM 2112 C CA . PHE A 1 270 ? -13.598 -6.411 16.201 1.00 93.50 270 PHE A CA 1
ATOM 2113 C C . PHE A 1 270 ? -14.370 -5.150 16.607 1.00 93.50 270 PHE A C 1
ATOM 2115 O O . PHE A 1 270 ? -13.840 -4.301 17.317 1.00 93.50 270 PHE A O 1
ATOM 2122 N N . LEU A 1 271 ? -15.620 -5.025 16.166 1.00 93.00 271 LEU A N 1
ATOM 2123 C CA . LEU A 1 271 ? -16.511 -3.915 16.478 1.00 93.00 271 LEU A CA 1
ATOM 2124 C C . LEU A 1 271 ? -17.898 -4.484 16.821 1.00 93.00 271 LEU A C 1
ATOM 2126 O O . LEU A 1 271 ? -18.333 -5.398 16.125 1.00 93.00 271 LEU A O 1
ATOM 2130 N N . PRO A 1 272 ? -18.606 -3.981 17.849 1.00 90.88 272 PRO A N 1
ATOM 2131 C CA . PRO A 1 272 ? -19.964 -4.431 18.137 1.00 90.88 272 PRO A CA 1
ATOM 2132 C C . PRO A 1 272 ? -20.926 -4.125 16.989 1.00 90.88 272 PRO A C 1
ATOM 2134 O O . PRO A 1 272 ? -20.739 -3.151 16.247 1.00 90.88 272 PRO A O 1
ATOM 2137 N N . ASP A 1 273 ? -22.006 -4.898 16.899 1.00 80.81 273 ASP A N 1
ATOM 2138 C CA . ASP A 1 273 ? -23.119 -4.593 16.006 1.00 80.81 273 ASP A CA 1
ATOM 2139 C C . ASP A 1 273 ? -23.755 -3.257 16.412 1.00 80.81 273 ASP A C 1
ATOM 2141 O O . ASP A 1 273 ? -24.488 -3.149 17.389 1.00 80.81 273 ASP A O 1
ATOM 2145 N N . GLY A 1 274 ? -23.492 -2.209 15.628 1.00 63.03 274 GLY A N 1
ATOM 2146 C CA . GLY A 1 274 ? -24.002 -0.847 15.843 1.00 63.03 274 GLY A CA 1
ATOM 2147 C C . GLY A 1 274 ? -25.503 -0.696 15.569 1.00 63.03 274 GLY A C 1
ATOM 2148 O O . GLY A 1 274 ? -26.011 0.417 15.495 1.00 63.03 274 GLY A O 1
ATOM 2149 N N . ARG A 1 275 ? -26.221 -1.810 15.385 1.00 56.41 275 ARG A N 1
ATOM 2150 C CA . ARG A 1 275 ? -27.670 -1.870 15.163 1.00 56.41 275 ARG A CA 1
ATOM 2151 C C . ARG A 1 275 ? -28.372 -2.358 16.434 1.00 56.41 275 ARG A C 1
ATOM 2153 O O . ARG A 1 275 ? -29.044 -3.383 16.400 1.00 56.41 275 ARG A O 1
ATOM 2160 N N . GLY A 1 276 ? -28.213 -1.652 17.550 1.00 44.34 276 GLY A N 1
ATOM 2161 C CA . GLY A 1 276 ? -29.001 -1.940 18.751 1.00 44.34 276 GLY A CA 1
ATOM 2162 C C . GLY A 1 276 ? -28.358 -1.509 20.060 1.00 44.34 276 GLY A C 1
ATOM 2163 O O . GLY A 1 276 ? -27.563 -2.249 20.632 1.00 44.34 276 GLY A O 1
ATOM 2164 N N . ASN A 1 277 ? -28.754 -0.331 20.538 1.00 36.44 277 ASN A N 1
ATOM 2165 C CA . ASN A 1 277 ? -29.435 -0.143 21.825 1.00 36.44 277 ASN A CA 1
ATOM 2166 C C . ASN A 1 277 ? -30.148 1.209 21.813 1.00 36.44 277 ASN A C 1
ATOM 2168 O O . ASN A 1 277 ? -29.471 2.219 21.524 1.00 36.44 277 ASN A O 1
#

Mean predicted aligned error: 5.22 Å

Secondary structure (DSSP, 8-state):
------TT-HHHHHHHHTTSTTGGG--EEEE-----TTS-HHHHHHHHHHHHHHHHHHHHHH-TT--EEEEE--GGGTS-SSS--PPSSB-TTSPPPPTTTGGG-HHHHHHHHHHHHHHTSS-EEEEEEE-SSTTHHHHHHHHHH-HHHHTTEEEEE-SSS---HHHHHHHHHHHTT--PPPPPTT-SS---SHHHHHHTGGGHHHHHHHTT--TTTTTS--HHHHHHHHHS-----B--HHHHHTT------TTHHHHHHHHHHHHTTSS--SS--

Radius of gyration: 20.73 Å; Cα contacts (8 Å, |Δi|>4): 375; chains: 1; bounding box: 49×53×54 Å

pLDDT: mean 90.84, std 10.88, range [30.42, 98.75]